Protein AF-A0A1A8CZK6-F1 (afdb_monomer_lite)

Sequence (252 aa):
KLECQCQPGYQKSGSQCLSKNPCLQPVCHVYASCVHTGPDQHLCSCNEGYNGDGRICIPIDPCQTRSGGCSPQSTRCVYDSPGKSHCECLPGYENQSGGSCWLRDACRPGSCHQNANCTTVGPDQVECTCLQGYVGNGKQCFGSIMERLHELNTEPGGEWTGQLSNAISMFGVLSWTLQNLGPFTLFVPINKGFRLDPVSSLTGDSLLNKYVCNLHMVAGVMSSEALGKNNVFYTLTGKSGQTDMDVQTRIR

Secondary structure (DSSP, 8-state):
-----PPTTEEEETTEEEEP-GGGSS-S-TTEEEEEEETTEEEEEEPTTEEESSSSEEEP-GGGTGGGG--TTTEEEEEEETTEEEEEEPTTEEEETTTEEEEPP---TTSS-TTEEEEEEETTEEEEEEPTT-EESSSSEE--HHHHHHHHHHSTT-TTTTT-HHHHHHHGGGHHHHHHS--EEE----GGGGSSS-HHHHHT-HHHHHHHHHHTEEESPPPTTTTSTT-EEE-TTSPEEEE-TTS-EEE-

Organism: Nothobranchius kadleci (NCBI:txid1051664)

InterPro domains:
  IPR000742 EGF-like domain [PS01186] (44-57)
  IPR000742 EGF-like domain [PS01186] (128-141)
  IPR000742 EGF-like domain [PS50026] (19-58)
  IPR000742 EGF-like domain [PS50026] (103-142)
  IPR000742 EGF-like domain [SM00181] (22-58)
  IPR000742 EGF-like domain [SM00181] (62-102)
  IPR000742 EGF-like domain [SM00181] (106-142)
  IPR000782 FAS1 domain [PF02469] (174-242)
  IPR009030 Growth factor receptor cysteine-rich domain superfamily [SSF57184] (5-142)
  IPR024731 NELL2-like, EGF domain [PF12947] (28-57)
  IPR024731 NELL2-like, EGF domain [PF12947] (108-141)
  IPR036378 FAS1 domain superfamily [G3DSA:2.30.180.10] (161-250)
  IPR036378 FAS1 domain superfamily [SSF82153] (118-240)

Foldseek 3Di:
DDDDDDDQLWDDDPPDTHGNFPQVDPQFDPQWDWDRDTRVDIATDGHPLWDDRRNDTDAAFCCVPPRVVDDPPFWHWAGDGRVDIATDGDQQWDADPPRDTDGHDLDDVLPFPPQWDWDAPDRNDIQTGGHPQWDDRRNDTHHFPLSVLVCQCCPVVHPCPVFQVLQSLLCVLVRVVSRPVDDKDFDGHTPVVCPVPHSVVLNVDPVSSVLVRQLRIAGYDQDVVCLDAAHWGAGSNRFIWGQHPVRDIDRD

Radius of gyration: 42.36 Å; chains: 1; bounding box: 88×32×129 Å

pLDDT: mean 87.67, std 9.52, range [51.88, 98.38]

Structure (mmCIF, N/CA/C/O backbone):
data_AF-A0A1A8CZK6-F1
#
_entry.id   AF-A0A1A8CZK6-F1
#
loop_
_atom_site.group_PDB
_atom_site.id
_atom_site.type_symbol
_atom_site.label_atom_id
_atom_site.label_alt_id
_atom_site.label_comp_id
_atom_site.label_asym_id
_atom_site.label_entity_id
_atom_site.label_seq_id
_atom_site.pdbx_PDB_ins_code
_atom_site.Cartn_x
_atom_site.Cartn_y
_atom_site.Cartn_z
_atom_site.occupancy
_atom_site.B_iso_or_equiv
_atom_site.auth_seq_id
_atom_site.auth_comp_id
_atom_site.auth_asym_id
_atom_site.auth_atom_id
_atom_site.pdbx_PDB_model_num
ATOM 1 N N . LYS A 1 1 ? 47.786 5.407 -80.279 1.00 63.25 1 LYS A N 1
ATOM 2 C CA . LYS A 1 1 ? 48.110 5.381 -78.832 1.00 63.25 1 LYS A CA 1
ATOM 3 C C . LYS A 1 1 ? 47.050 4.512 -78.167 1.00 63.25 1 LYS A C 1
ATOM 5 O O . LYS A 1 1 ? 45.885 4.849 -78.302 1.00 63.25 1 LYS A O 1
ATOM 10 N N . LEU A 1 2 ? 47.417 3.362 -77.600 1.00 66.94 2 LEU A N 1
ATOM 11 C CA . LEU A 1 2 ? 46.473 2.494 -76.886 1.00 66.94 2 LEU A CA 1
ATOM 12 C C . LEU A 1 2 ? 46.397 2.975 -75.436 1.00 66.94 2 LEU A C 1
ATOM 14 O O . LEU A 1 2 ? 47.436 3.203 -74.818 1.00 66.94 2 LEU A O 1
ATOM 18 N N . GLU A 1 3 ? 45.189 3.181 -74.924 1.00 73.06 3 GLU A N 1
ATOM 19 C CA . GLU A 1 3 ? 44.960 3.667 -73.566 1.00 73.06 3 GLU A CA 1
ATOM 20 C C . GLU A 1 3 ? 44.171 2.614 -72.786 1.00 73.06 3 GLU A C 1
ATOM 22 O O . GLU A 1 3 ? 43.051 2.266 -73.153 1.00 73.06 3 GLU A O 1
ATOM 27 N N . CYS A 1 4 ? 44.775 2.063 -71.731 1.00 75.62 4 CYS A N 1
ATOM 28 C CA . CYS A 1 4 ? 44.103 1.089 -70.876 1.00 75.62 4 CYS A CA 1
ATOM 29 C C . CYS A 1 4 ? 43.043 1.790 -70.020 1.00 75.62 4 CYS A C 1
ATOM 31 O O . CYS A 1 4 ? 43.379 2.666 -69.212 1.00 75.62 4 CYS A O 1
ATOM 33 N N . GLN A 1 5 ? 41.790 1.363 -70.178 1.00 86.25 5 GLN A N 1
ATOM 34 C CA . GLN A 1 5 ? 40.658 1.762 -69.346 1.00 86.25 5 GLN A CA 1
ATOM 35 C C . GLN A 1 5 ? 40.285 0.626 -68.390 1.00 86.25 5 GLN A C 1
ATOM 37 O O . GLN A 1 5 ? 40.372 -0.551 -68.739 1.00 86.25 5 GLN A O 1
ATOM 42 N N . CYS A 1 6 ? 39.894 0.987 -67.170 1.00 88.44 6 CYS A N 1
ATOM 43 C CA . CYS A 1 6 ? 39.429 0.021 -66.184 1.00 88.44 6 CYS A CA 1
ATOM 44 C C . CYS A 1 6 ? 38.009 -0.460 -66.513 1.00 88.44 6 CYS A C 1
ATOM 46 O O . CYS A 1 6 ? 37.229 0.265 -67.129 1.00 88.44 6 CYS A O 1
ATOM 48 N N . GLN A 1 7 ? 37.672 -1.679 -66.084 1.00 89.75 7 GLN A N 1
ATOM 49 C CA . GLN A 1 7 ? 36.311 -2.210 -66.196 1.00 89.75 7 GLN A CA 1
ATOM 50 C C . GLN A 1 7 ? 35.310 -1.370 -65.373 1.00 89.75 7 GLN A C 1
ATOM 52 O O . GLN A 1 7 ? 35.721 -0.712 -64.410 1.00 89.75 7 GLN A O 1
ATOM 57 N N . PRO A 1 8 ? 34.002 -1.394 -65.705 1.00 89.81 8 PRO A N 1
ATOM 58 C CA . PRO A 1 8 ? 32.976 -0.718 -64.914 1.00 89.81 8 PRO A CA 1
ATOM 59 C C . PRO A 1 8 ? 33.069 -1.074 -63.425 1.00 89.81 8 PRO A C 1
ATOM 61 O O . PRO A 1 8 ? 33.241 -2.234 -63.061 1.00 89.81 8 PRO A O 1
ATOM 64 N N . GLY A 1 9 ? 32.992 -0.055 -62.569 1.00 88.88 9 GLY A N 1
ATOM 65 C CA . GLY A 1 9 ? 33.133 -0.194 -61.118 1.00 88.88 9 GLY A CA 1
ATOM 66 C C . GLY A 1 9 ? 34.573 -0.271 -60.594 1.00 88.88 9 GLY A C 1
ATOM 67 O O . GLY A 1 9 ? 34.778 -0.423 -59.390 1.00 88.88 9 GLY A O 1
ATOM 68 N N . TYR A 1 10 ? 35.576 -0.104 -61.461 1.00 91.69 10 TYR A N 1
ATOM 69 C CA . TYR A 1 10 ? 36.983 0.038 -61.086 1.00 91.69 10 TYR A CA 1
ATOM 70 C C . TYR A 1 10 ? 37.514 1.438 -61.426 1.00 91.69 10 TYR A C 1
ATOM 72 O O . TYR A 1 10 ? 37.175 2.022 -62.453 1.00 91.69 10 TYR A O 1
ATOM 80 N N . GLN A 1 11 ? 38.393 1.963 -60.575 1.00 90.88 11 GLN A N 1
ATOM 81 C CA . GLN A 1 11 ? 39.104 3.223 -60.762 1.00 90.88 11 GLN A CA 1
ATOM 82 C C . GLN A 1 11 ? 40.606 2.980 -60.928 1.00 90.88 11 GLN A C 1
ATOM 84 O O . GLN A 1 11 ? 41.189 2.084 -60.311 1.00 90.88 11 GLN A O 1
ATOM 89 N N . LYS A 1 12 ? 41.250 3.794 -61.763 1.00 88.94 12 LYS A N 1
ATOM 90 C CA . LYS A 1 12 ? 42.687 3.692 -62.020 1.00 88.94 12 LYS A CA 1
ATOM 91 C C . LYS A 1 12 ? 43.472 4.295 -60.856 1.00 88.94 12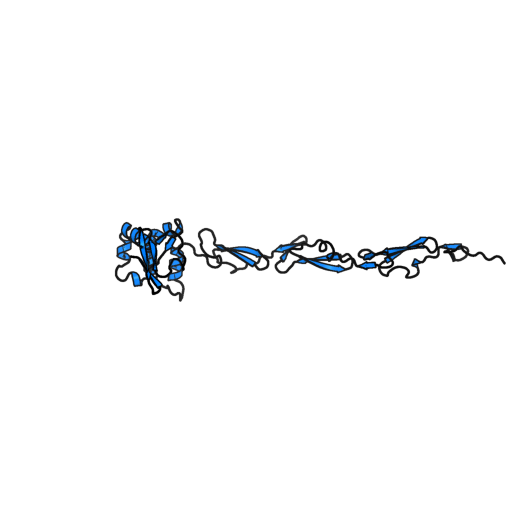 LYS A C 1
ATOM 93 O O . LYS A 1 12 ? 43.295 5.466 -60.538 1.00 88.94 12 LYS A O 1
ATOM 98 N N . SER A 1 13 ? 44.356 3.505 -60.258 1.00 88.25 13 SER A N 1
ATOM 99 C CA . SER A 1 13 ? 45.316 3.939 -59.244 1.00 88.25 13 SER A CA 1
ATOM 100 C C . SER A 1 13 ? 46.716 3.535 -59.712 1.00 88.25 13 SER A C 1
ATOM 102 O O . SER A 1 13 ? 47.106 2.369 -59.640 1.00 88.25 13 SER A O 1
ATOM 104 N N . GLY A 1 14 ? 47.447 4.479 -60.316 1.00 84.94 14 GLY A N 1
ATOM 105 C CA . GLY A 1 14 ? 48.715 4.196 -60.998 1.00 84.94 14 GLY A CA 1
ATOM 106 C C . GLY A 1 14 ? 48.542 3.303 -62.238 1.00 84.94 14 GLY A C 1
ATOM 107 O O . GLY A 1 14 ? 47.834 3.666 -63.182 1.00 84.94 14 GLY A O 1
ATOM 108 N N . SER A 1 15 ? 49.208 2.143 -62.249 1.00 83.38 15 SER A N 1
ATOM 109 C CA . SER A 1 15 ? 49.114 1.117 -63.304 1.00 83.38 15 SER A CA 1
ATOM 110 C C . SER A 1 15 ? 48.059 0.036 -63.027 1.00 83.38 15 SER A C 1
ATOM 112 O O . SER A 1 15 ? 47.868 -0.847 -63.862 1.00 83.38 15 SER A O 1
ATOM 114 N N . GLN A 1 16 ? 47.367 0.098 -61.884 1.00 87.06 16 GLN A N 1
ATOM 115 C CA . GLN A 1 16 ? 46.388 -0.901 -61.456 1.00 87.06 16 GLN A CA 1
ATOM 116 C C . GLN A 1 16 ? 44.958 -0.343 -61.483 1.00 87.06 16 GLN A C 1
ATOM 118 O O . GLN A 1 16 ? 44.727 0.849 -61.275 1.00 87.06 16 GLN A O 1
ATOM 123 N N . CYS A 1 17 ? 43.989 -1.225 -61.725 1.00 89.69 17 CYS A N 1
ATOM 124 C CA . CYS A 1 17 ? 42.564 -0.929 -61.606 1.00 89.69 17 CYS A CA 1
ATOM 125 C C . CYS A 1 17 ? 42.060 -1.485 -60.273 1.00 89.69 17 CYS A C 1
ATOM 127 O O . CYS A 1 17 ? 42.020 -2.698 -60.087 1.00 89.69 17 CYS A O 1
ATOM 129 N N . LEU A 1 18 ? 41.690 -0.601 -59.348 1.00 90.81 18 LEU A N 1
ATOM 130 C CA . LEU A 1 18 ? 41.153 -0.967 -58.036 1.00 90.81 18 LEU A CA 1
ATOM 131 C C . LEU A 1 18 ? 39.637 -0.816 -58.036 1.00 90.81 18 LEU A C 1
ATOM 133 O O . LEU A 1 18 ? 39.113 0.090 -58.678 1.00 90.81 18 LEU A O 1
ATOM 137 N N . SER A 1 19 ? 38.922 -1.674 -57.311 1.00 93.31 19 SER A N 1
ATOM 138 C CA . SER A 1 19 ? 37.473 -1.533 -57.149 1.00 93.31 19 SER A CA 1
ATOM 139 C C . SER A 1 19 ? 37.153 -0.161 -56.558 1.00 93.31 19 SER A C 1
ATOM 141 O O . SER A 1 19 ? 37.687 0.194 -55.503 1.00 93.31 19 SER A O 1
ATOM 143 N N . LYS A 1 20 ? 36.282 0.600 -57.218 1.00 93.75 20 LYS A N 1
ATOM 144 C CA . LYS A 1 20 ? 35.772 1.863 -56.690 1.00 93.75 20 LYS A CA 1
ATOM 145 C C . LYS A 1 20 ? 34.997 1.558 -55.413 1.00 93.75 20 LYS A C 1
ATOM 147 O O . LYS A 1 20 ? 34.107 0.715 -55.449 1.00 93.75 20 LYS A O 1
ATOM 152 N N . ASN A 1 21 ? 35.368 2.209 -54.312 1.00 93.50 21 ASN A N 1
ATOM 153 C CA . ASN A 1 21 ? 34.753 2.009 -53.002 1.00 93.50 21 ASN A CA 1
ATOM 154 C C . ASN A 1 21 ? 33.661 3.067 -52.758 1.00 93.50 21 ASN A C 1
ATOM 156 O O . ASN A 1 21 ? 34.008 4.230 -52.523 1.00 93.50 21 ASN A O 1
ATOM 160 N N . PRO A 1 22 ? 32.364 2.698 -52.780 1.00 93.88 22 PRO A N 1
ATOM 161 C CA . PRO A 1 22 ? 31.270 3.641 -52.548 1.00 93.88 22 PRO A CA 1
ATOM 162 C C . PRO A 1 22 ? 31.242 4.206 -51.121 1.00 93.88 22 PRO A C 1
ATOM 164 O O . PRO A 1 22 ? 30.769 5.320 -50.924 1.00 93.88 22 PRO A O 1
ATOM 167 N N . CYS A 1 23 ? 31.788 3.485 -50.134 1.00 94.81 23 CYS A N 1
ATOM 168 C CA . CYS A 1 23 ? 31.782 3.880 -48.721 1.00 94.81 23 CYS A CA 1
ATOM 169 C C . CYS A 1 23 ? 32.678 5.086 -48.401 1.00 94.81 23 CYS A C 1
ATOM 171 O O . CYS A 1 23 ? 32.632 5.605 -47.291 1.00 94.81 23 CYS A O 1
ATOM 173 N N . LEU A 1 24 ? 33.495 5.546 -49.356 1.00 93.56 24 LEU A N 1
ATOM 174 C CA . LEU A 1 24 ? 34.237 6.807 -49.233 1.00 93.56 24 LEU A CA 1
ATOM 175 C C . LEU A 1 24 ? 33.326 8.041 -49.381 1.00 93.56 24 LEU A C 1
ATOM 177 O O . LEU A 1 24 ? 33.768 9.165 -49.157 1.00 93.56 24 LEU A O 1
ATOM 181 N N . GLN A 1 25 ? 32.067 7.836 -49.770 1.00 92.75 25 GLN A N 1
ATOM 182 C CA . GLN A 1 25 ? 31.017 8.845 -49.835 1.00 92.75 25 GLN A CA 1
ATOM 183 C C . GLN A 1 25 ? 29.893 8.493 -48.841 1.00 92.75 25 GLN A C 1
ATOM 185 O O . GLN A 1 25 ? 29.751 7.325 -48.472 1.00 92.75 25 GLN A O 1
ATOM 190 N N . PRO A 1 26 ? 29.069 9.466 -48.407 1.00 92.56 26 PRO A N 1
ATOM 191 C CA . PRO A 1 26 ? 27.955 9.225 -47.486 1.00 92.56 26 PRO A CA 1
ATOM 192 C C . PRO A 1 26 ? 26.776 8.530 -48.197 1.00 92.56 26 PRO A C 1
ATOM 194 O O . PRO A 1 26 ? 25.724 9.121 -48.421 1.00 92.56 26 PRO A O 1
ATOM 197 N N . VAL A 1 27 ? 26.975 7.271 -48.601 1.00 95.44 27 VAL A N 1
ATOM 198 C CA . VAL A 1 27 ? 25.993 6.450 -49.338 1.00 95.44 27 VAL A CA 1
ATOM 199 C C . VAL A 1 27 ? 25.031 5.676 -48.429 1.00 95.44 27 VAL A C 1
ATOM 201 O O . VAL A 1 27 ? 23.976 5.239 -48.893 1.00 95.44 27 VAL A O 1
ATOM 204 N N . CYS A 1 28 ? 25.385 5.518 -47.151 1.00 97.00 28 CYS A N 1
ATOM 205 C CA . CYS A 1 28 ? 24.568 4.887 -46.113 1.00 97.00 28 CYS A CA 1
ATOM 206 C C . CYS A 1 28 ? 24.009 5.931 -45.137 1.00 97.00 28 CYS A C 1
ATOM 208 O O . CYS A 1 28 ? 24.456 7.079 -45.112 1.00 97.00 28 CYS A O 1
ATOM 210 N N . HIS A 1 29 ? 23.052 5.517 -44.303 1.00 97.88 29 HIS A N 1
ATOM 211 C CA . HIS A 1 29 ? 22.545 6.355 -43.218 1.00 97.88 29 HIS A CA 1
ATOM 212 C C . HIS A 1 29 ? 23.665 6.760 -42.244 1.00 97.88 29 HIS A C 1
ATOM 214 O O . HIS A 1 29 ? 24.612 6.007 -42.031 1.00 97.88 29 HIS A O 1
ATOM 220 N N . VAL A 1 30 ? 23.519 7.903 -41.563 1.00 96.56 30 VAL A N 1
ATOM 221 C CA . VAL A 1 30 ? 24.498 8.382 -40.560 1.00 96.56 30 VAL A CA 1
ATOM 222 C C . VAL A 1 30 ? 24.672 7.422 -39.369 1.00 96.56 30 VAL A C 1
ATOM 224 O O . VAL A 1 30 ? 25.716 7.401 -38.725 1.00 96.56 30 VAL A O 1
ATOM 227 N N . TYR A 1 31 ? 23.661 6.591 -39.106 1.00 97.69 31 TYR A N 1
ATOM 228 C CA . TYR A 1 31 ? 23.675 5.538 -38.080 1.00 97.69 31 TYR A CA 1
ATOM 229 C C . TYR A 1 31 ? 23.822 4.134 -38.678 1.00 97.69 31 TYR A C 1
ATOM 231 O O . TYR A 1 31 ? 23.321 3.169 -38.107 1.00 97.69 31 TYR A O 1
ATOM 239 N N . ALA A 1 32 ? 24.467 4.016 -39.837 1.00 97.62 32 ALA A N 1
ATOM 240 C CA . ALA A 1 32 ? 24.769 2.745 -40.476 1.00 97.62 32 ALA A CA 1
ATOM 241 C C . ALA A 1 32 ? 26.259 2.623 -40.795 1.00 97.62 32 ALA A C 1
ATOM 243 O O . ALA A 1 32 ? 26.932 3.594 -41.138 1.00 97.62 32 ALA A O 1
ATOM 244 N N . SER A 1 33 ? 26.756 1.395 -40.732 1.00 96.94 33 SER A N 1
ATOM 245 C CA . SER A 1 33 ? 28.086 1.017 -41.183 1.00 96.94 33 SER A CA 1
ATOM 246 C C . SER A 1 33 ? 28.040 0.619 -42.656 1.00 96.94 33 SER A C 1
ATOM 248 O O . SER A 1 33 ? 27.161 -0.136 -43.077 1.00 96.94 33 SER A O 1
ATOM 250 N N . CYS A 1 34 ? 28.992 1.126 -43.440 1.00 97.12 34 CYS A N 1
ATOM 251 C CA . CYS A 1 34 ? 29.142 0.795 -44.853 1.00 97.12 34 CYS A CA 1
ATOM 252 C C . CYS A 1 34 ? 30.260 -0.230 -45.041 1.00 97.12 34 CYS A C 1
ATOM 254 O O . CYS A 1 34 ? 31.385 -0.014 -44.587 1.00 97.12 34 CYS A O 1
ATOM 256 N N . VAL A 1 35 ? 29.963 -1.322 -45.743 1.00 96.38 35 VAL A N 1
ATOM 257 C CA . VAL A 1 35 ? 30.936 -2.358 -46.095 1.00 96.38 35 VAL A CA 1
ATOM 258 C C . VAL A 1 35 ? 31.070 -2.419 -47.610 1.00 96.38 35 VAL A C 1
ATOM 260 O O . VAL A 1 35 ? 30.090 -2.628 -48.321 1.00 96.38 35 VAL A O 1
ATOM 263 N N . HIS A 1 36 ? 32.295 -2.253 -48.105 1.00 95.25 36 HIS A N 1
ATOM 264 C CA . HIS A 1 36 ? 32.632 -2.426 -49.517 1.00 95.25 36 HIS A CA 1
ATOM 265 C C . HIS A 1 36 ? 32.692 -3.917 -49.857 1.00 95.25 36 HIS A C 1
ATOM 267 O O . HIS A 1 36 ? 33.543 -4.630 -49.328 1.00 95.25 36 HIS A O 1
ATOM 273 N N . THR A 1 37 ? 31.793 -4.395 -50.716 1.00 95.19 37 THR A N 1
ATOM 274 C CA . THR A 1 37 ? 31.641 -5.833 -51.015 1.00 95.19 37 THR A CA 1
ATOM 275 C C . THR A 1 37 ? 32.165 -6.229 -52.392 1.00 95.19 37 THR A C 1
ATOM 277 O O . THR A 1 37 ? 32.364 -7.413 -52.656 1.00 95.19 37 THR A O 1
ATOM 280 N N . GLY A 1 38 ? 32.419 -5.262 -53.275 1.00 92.56 38 GLY A N 1
ATOM 281 C CA . GLY A 1 38 ? 32.867 -5.523 -54.639 1.00 92.56 38 GLY A CA 1
ATOM 282 C C . GLY A 1 38 ? 32.951 -4.248 -55.480 1.00 92.56 38 GLY A C 1
ATOM 283 O O . GLY A 1 38 ? 32.707 -3.161 -54.971 1.00 92.56 38 GLY A O 1
ATOM 284 N N . PRO A 1 39 ? 33.299 -4.337 -56.772 1.00 93.69 39 PRO A N 1
ATOM 285 C CA . PRO A 1 39 ? 33.453 -3.172 -57.652 1.00 93.69 39 PRO A CA 1
ATOM 286 C C . PRO A 1 39 ? 32.191 -2.300 -57.706 1.00 93.69 39 PRO A C 1
ATOM 288 O O . PRO A 1 39 ? 31.169 -2.737 -58.225 1.00 93.69 39 PRO A O 1
ATOM 291 N N . ASP A 1 40 ? 32.260 -1.081 -57.155 1.00 93.19 40 ASP A N 1
ATOM 292 C CA . ASP A 1 40 ? 31.125 -0.151 -56.989 1.00 93.19 40 ASP A CA 1
ATOM 293 C C . ASP A 1 40 ? 29.919 -0.739 -56.223 1.00 93.19 40 ASP A C 1
ATOM 295 O O . ASP A 1 40 ? 28.800 -0.235 -56.315 1.00 93.19 40 ASP A O 1
ATOM 299 N N . GLN A 1 41 ? 30.141 -1.797 -55.435 1.00 94.62 41 GLN A N 1
ATOM 300 C CA . GLN A 1 41 ? 29.131 -2.475 -54.623 1.00 94.62 41 GLN A CA 1
ATOM 301 C C . GLN A 1 41 ? 29.403 -2.267 -53.135 1.00 94.62 41 GLN A C 1
ATOM 303 O O . GLN A 1 41 ? 30.542 -2.317 -52.669 1.00 94.62 41 GLN A O 1
ATOM 308 N N . HIS A 1 42 ? 28.332 -2.044 -52.382 1.00 95.50 42 HIS A N 1
ATOM 309 C CA . HIS A 1 42 ? 28.392 -1.835 -50.944 1.00 95.50 42 HIS A CA 1
ATOM 310 C C . HIS A 1 42 ? 27.153 -2.410 -50.264 1.00 95.50 42 HIS A C 1
ATOM 312 O O . HIS A 1 42 ? 26.088 -2.524 -50.876 1.00 95.50 42 HIS A O 1
ATOM 318 N N . LEU A 1 43 ? 27.297 -2.724 -48.982 1.00 97.12 43 LEU A N 1
ATOM 319 C CA . LEU A 1 43 ? 26.205 -3.070 -48.087 1.00 97.12 43 LEU A CA 1
ATOM 320 C C . LEU A 1 43 ? 26.163 -2.054 -46.944 1.00 97.12 43 LEU A C 1
ATOM 322 O O . LEU A 1 43 ? 27.195 -1.754 -46.344 1.00 97.12 43 LEU A O 1
ATOM 326 N N . CYS A 1 44 ? 24.973 -1.543 -46.644 1.00 97.81 44 CYS A N 1
ATOM 327 C CA . CYS A 1 44 ? 24.732 -0.728 -45.462 1.00 97.81 44 CYS A CA 1
ATOM 328 C C . CYS A 1 44 ? 24.071 -1.595 -44.389 1.00 97.81 44 CYS A C 1
ATOM 330 O O . CYS A 1 44 ? 23.127 -2.322 -44.688 1.00 97.81 44 CYS A O 1
ATOM 332 N N . SER A 1 45 ? 24.526 -1.491 -43.145 1.00 97.88 45 SER A N 1
ATOM 333 C CA . SER A 1 45 ? 23.880 -2.131 -41.995 1.00 97.88 45 SER A CA 1
ATOM 334 C C . SER A 1 45 ? 23.701 -1.111 -40.889 1.00 97.88 45 SER A C 1
ATOM 336 O O . SER A 1 45 ? 24.654 -0.409 -40.559 1.00 97.88 45 SER A O 1
ATOM 338 N N . CYS A 1 46 ? 22.509 -1.028 -40.299 1.00 98.38 46 CYS A N 1
ATOM 339 C CA . CYS A 1 46 ? 22.289 -0.152 -39.151 1.00 98.38 46 CYS A CA 1
ATOM 340 C C . CYS A 1 46 ? 23.224 -0.522 -37.992 1.00 98.38 46 CYS A C 1
ATOM 342 O O . CYS A 1 46 ? 23.544 -1.693 -37.780 1.00 98.38 46 CYS A O 1
ATOM 344 N N . ASN A 1 47 ? 23.682 0.500 -37.274 1.00 97.88 47 ASN A N 1
ATOM 345 C CA . ASN A 1 47 ? 24.507 0.339 -36.085 1.00 97.88 47 ASN A CA 1
ATOM 346 C C . ASN A 1 47 ? 23.682 -0.269 -34.939 1.00 97.88 47 ASN A C 1
ATOM 348 O O . ASN A 1 47 ? 22.449 -0.248 -34.959 1.00 97.88 47 ASN A O 1
ATOM 352 N N . GLU A 1 48 ? 24.370 -0.782 -33.918 1.00 96.81 48 GLU A N 1
ATOM 353 C CA . GLU A 1 48 ? 23.728 -1.336 -32.724 1.00 96.81 48 GLU A CA 1
ATOM 354 C C . GLU A 1 48 ? 22.740 -0.333 -32.099 1.00 96.81 48 GLU A C 1
ATOM 356 O O . GLU A 1 48 ? 23.028 0.861 -31.988 1.00 96.81 48 GLU A O 1
ATOM 361 N N . GLY A 1 49 ? 21.554 -0.821 -31.725 1.00 96.25 49 GLY A N 1
ATOM 362 C CA . GLY A 1 49 ? 20.469 0.003 -31.185 1.00 96.25 49 GLY A CA 1
ATOM 363 C C . GLY A 1 49 ? 19.575 0.672 -32.234 1.00 96.25 49 GLY A C 1
ATOM 364 O O . GLY A 1 49 ? 18.616 1.344 -31.861 1.00 96.25 49 GLY A O 1
ATOM 365 N N . TYR A 1 50 ? 19.831 0.461 -33.528 1.00 97.62 50 TYR A N 1
ATOM 366 C CA . TYR A 1 50 ? 18.994 0.942 -34.628 1.00 97.62 50 TYR A CA 1
ATOM 367 C C . TYR A 1 50 ? 18.462 -0.218 -35.479 1.00 97.62 50 TYR A C 1
ATOM 369 O O . TYR A 1 50 ? 19.105 -1.255 -35.614 1.00 97.62 50 TYR A O 1
ATOM 377 N N . ASN A 1 51 ? 17.289 -0.030 -36.083 1.00 96.12 51 ASN A N 1
ATOM 378 C CA . ASN A 1 51 ? 16.662 -0.981 -37.001 1.00 96.12 51 ASN A CA 1
ATOM 379 C C . ASN A 1 51 ? 16.383 -0.320 -38.359 1.00 96.12 51 ASN A C 1
ATOM 381 O O . ASN A 1 51 ? 16.136 0.884 -38.425 1.00 96.12 51 ASN A O 1
ATOM 385 N N . GLY A 1 52 ? 16.404 -1.103 -39.435 1.00 96.50 52 GLY A N 1
ATOM 386 C CA . GLY A 1 52 ? 16.138 -0.645 -40.795 1.00 96.50 52 GLY A CA 1
ATOM 387 C C . GLY A 1 52 ? 16.996 -1.356 -41.839 1.00 96.50 52 GLY A C 1
ATOM 388 O O . GLY A 1 52 ? 17.577 -2.405 -41.575 1.00 96.50 52 GLY A O 1
ATOM 389 N N . ASP A 1 53 ? 17.075 -0.779 -43.035 1.00 96.06 53 ASP A N 1
ATOM 390 C CA . ASP A 1 53 ? 17.758 -1.359 -44.202 1.00 96.06 53 ASP A CA 1
ATOM 391 C C . ASP A 1 53 ? 19.191 -0.822 -44.409 1.00 96.06 53 ASP A C 1
ATOM 393 O O . ASP A 1 53 ? 19.823 -1.082 -45.432 1.00 96.06 53 ASP A O 1
ATOM 397 N N . GLY A 1 54 ? 19.706 -0.026 -43.466 1.00 96.06 54 GLY A N 1
ATOM 398 C CA . GLY A 1 54 ? 21.023 0.612 -43.549 1.00 96.06 54 GLY A CA 1
ATOM 399 C C . GLY A 1 54 ? 21.056 1.902 -44.382 1.00 96.06 54 GLY A C 1
ATOM 400 O O . GLY A 1 54 ? 21.991 2.696 -44.242 1.00 96.06 54 GLY A O 1
ATOM 401 N N . ARG A 1 55 ? 20.035 2.162 -45.209 1.00 95.19 55 ARG A N 1
ATOM 402 C CA . ARG A 1 55 ? 19.809 3.469 -45.858 1.00 95.19 55 ARG A CA 1
ATOM 403 C C . ARG A 1 55 ? 18.907 4.354 -45.008 1.00 95.19 55 ARG A C 1
ATOM 405 O O . ARG A 1 55 ? 19.108 5.564 -44.959 1.00 95.19 55 ARG A O 1
ATOM 412 N N . ILE A 1 56 ? 17.972 3.738 -44.298 1.00 96.69 56 ILE A N 1
ATOM 413 C CA . ILE A 1 56 ? 17.140 4.333 -43.262 1.00 96.69 56 ILE A CA 1
ATOM 414 C C . ILE A 1 56 ? 17.372 3.518 -41.993 1.00 96.69 56 ILE A C 1
ATOM 416 O O . ILE A 1 56 ? 17.173 2.306 -41.989 1.00 96.69 56 ILE A O 1
ATOM 420 N N . CYS A 1 57 ? 17.791 4.183 -40.917 1.00 97.81 57 CYS A N 1
ATOM 421 C CA . CYS A 1 57 ? 17.966 3.550 -39.613 1.00 97.81 57 CYS A CA 1
ATOM 422 C C . CYS A 1 57 ? 17.203 4.338 -38.556 1.00 97.81 57 CYS A C 1
ATOM 424 O O . CYS A 1 57 ? 17.531 5.493 -38.279 1.00 97.81 57 CYS A O 1
ATOM 426 N N . ILE A 1 58 ? 16.201 3.695 -37.961 1.00 97.00 58 ILE A N 1
ATOM 427 C CA . ILE A 1 58 ? 15.390 4.246 -36.877 1.00 97.00 58 ILE A CA 1
ATOM 428 C C . ILE A 1 58 ? 15.895 3.725 -35.528 1.00 97.00 58 ILE A C 1
ATOM 430 O O . ILE A 1 58 ? 16.276 2.555 -35.434 1.00 97.00 58 ILE A O 1
ATOM 434 N N . PRO A 1 59 ? 15.940 4.567 -34.484 1.00 97.12 59 PRO A N 1
ATOM 435 C CA . PRO A 1 59 ? 16.342 4.121 -33.160 1.00 97.12 59 PRO A CA 1
ATOM 436 C C . PRO A 1 59 ? 15.339 3.100 -32.620 1.00 97.12 59 PRO A C 1
ATOM 438 O O . PRO A 1 59 ? 14.127 3.261 -32.759 1.00 97.12 59 PRO A O 1
ATOM 441 N N . ILE A 1 60 ? 15.852 2.040 -32.004 1.00 97.25 60 ILE A N 1
ATOM 442 C CA . ILE A 1 60 ? 15.036 1.052 -31.306 1.00 97.25 60 ILE A CA 1
ATOM 443 C C . ILE A 1 60 ? 14.741 1.612 -29.919 1.00 97.25 60 ILE A C 1
ATOM 445 O O . ILE A 1 60 ? 15.670 1.822 -29.144 1.00 97.25 60 ILE A O 1
ATOM 449 N N . ASP A 1 61 ? 13.469 1.823 -29.596 1.00 96.69 61 ASP A N 1
ATOM 450 C CA . ASP A 1 61 ? 13.023 2.098 -28.229 1.00 96.69 61 ASP A CA 1
ATOM 451 C C . ASP A 1 61 ? 12.625 0.772 -27.554 1.00 96.69 61 ASP A C 1
ATOM 453 O O . ASP A 1 61 ? 11.575 0.205 -27.889 1.00 96.69 61 ASP A O 1
ATOM 457 N N . PRO A 1 62 ? 13.436 0.242 -26.612 1.00 95.38 62 PRO A N 1
ATOM 458 C CA . PRO A 1 62 ? 13.117 -1.013 -25.941 1.00 95.38 62 PRO A CA 1
ATOM 459 C C . PRO A 1 62 ? 11.822 -0.933 -25.123 1.00 95.38 62 PRO A C 1
ATOM 461 O O . PRO A 1 62 ? 11.156 -1.953 -24.956 1.00 95.38 62 PRO A O 1
ATOM 464 N N . CYS A 1 63 ? 11.410 0.253 -24.660 1.00 95.00 63 CYS A N 1
ATOM 465 C CA . CYS A 1 63 ? 10.196 0.420 -23.863 1.00 95.00 63 CYS A CA 1
ATOM 466 C C . CYS A 1 63 ? 8.915 0.130 -24.658 1.00 95.00 63 CYS A C 1
ATOM 468 O O . CYS A 1 63 ? 7.917 -0.286 -24.068 1.00 95.00 63 CYS A O 1
ATOM 470 N N . GLN A 1 64 ? 8.951 0.254 -25.991 1.00 94.25 64 GLN A N 1
ATOM 471 C CA . GLN A 1 64 ? 7.825 -0.102 -26.868 1.00 94.25 64 GLN A CA 1
ATOM 472 C C . GLN A 1 64 ? 7.606 -1.617 -26.970 1.00 94.25 64 GLN A C 1
ATOM 474 O O . GLN A 1 64 ? 6.560 -2.069 -27.430 1.00 94.25 64 GLN A O 1
ATOM 479 N N . THR A 1 65 ? 8.585 -2.426 -26.554 1.00 90.75 65 THR A N 1
ATOM 480 C CA . THR A 1 65 ? 8.531 -3.886 -26.659 1.00 90.75 65 THR A CA 1
ATOM 481 C C . THR A 1 65 ? 8.653 -4.515 -25.280 1.00 90.75 65 THR A C 1
ATOM 483 O O . THR A 1 65 ? 9.700 -4.437 -24.649 1.00 90.75 65 THR A O 1
ATOM 486 N N . ARG A 1 66 ? 7.595 -5.190 -24.804 1.00 88.31 66 ARG A N 1
ATOM 487 C CA . ARG A 1 66 ? 7.578 -5.847 -23.477 1.00 88.31 66 ARG A CA 1
ATOM 488 C C . ARG A 1 66 ? 8.062 -4.920 -22.342 1.00 88.31 66 ARG A C 1
ATOM 490 O O . ARG A 1 66 ? 8.761 -5.369 -21.437 1.00 88.31 66 ARG A O 1
ATOM 497 N N . SER A 1 67 ? 7.732 -3.627 -22.425 1.00 88.38 67 SER A N 1
ATOM 498 C CA . SER A 1 67 ? 8.115 -2.598 -21.447 1.00 88.38 67 SER A CA 1
ATOM 499 C C . SER A 1 67 ? 9.618 -2.564 -21.140 1.00 88.38 67 SER A C 1
ATOM 501 O O . SER A 1 67 ? 9.997 -2.341 -19.996 1.00 88.38 67 SER A O 1
ATOM 503 N N . GLY A 1 68 ? 10.484 -2.851 -22.119 1.00 88.00 68 GLY A N 1
ATOM 504 C CA . GLY A 1 68 ? 11.938 -2.888 -21.917 1.00 88.00 68 GLY A CA 1
ATOM 505 C C . GLY A 1 68 ? 12.414 -3.959 -20.927 1.00 88.00 68 GLY A C 1
ATOM 506 O O . GLY A 1 68 ? 13.520 -3.856 -20.407 1.00 88.00 68 GLY A O 1
ATOM 507 N N . GLY A 1 69 ? 11.586 -4.972 -20.635 1.00 88.38 69 GLY A N 1
ATOM 508 C CA . GLY A 1 69 ? 11.861 -5.980 -19.604 1.00 88.38 69 GLY A CA 1
ATOM 509 C C . GLY A 1 69 ? 11.517 -5.539 -18.175 1.00 88.38 69 GLY A C 1
ATOM 510 O O . GLY A 1 69 ? 11.803 -6.271 -17.230 1.00 88.38 69 GLY A O 1
ATOM 511 N N . CYS A 1 70 ? 10.895 -4.371 -18.006 1.00 90.00 70 CYS A N 1
ATOM 512 C CA . CYS A 1 70 ? 10.483 -3.831 -16.715 1.00 90.00 70 CYS A CA 1
ATOM 513 C C . CYS A 1 70 ? 9.181 -4.476 -16.192 1.00 90.00 70 CYS A C 1
ATOM 515 O O . CYS A 1 70 ? 8.284 -4.810 -16.967 1.00 90.00 70 CYS A O 1
ATOM 517 N N . SER A 1 71 ? 9.058 -4.621 -14.865 1.00 89.12 71 SER A N 1
ATOM 518 C CA . SER A 1 71 ? 7.833 -5.103 -14.206 1.00 89.12 71 SER A CA 1
ATOM 519 C C . SER A 1 71 ? 6.702 -4.064 -14.293 1.00 89.12 71 SER A C 1
ATOM 521 O O . SER A 1 71 ? 6.796 -3.009 -13.666 1.00 89.12 71 SER A O 1
ATOM 523 N N . PRO A 1 72 ? 5.580 -4.351 -14.976 1.00 85.69 72 PRO A N 1
ATOM 524 C CA . PRO A 1 72 ? 4.548 -3.347 -15.239 1.00 85.69 72 PRO A CA 1
ATOM 525 C C . PRO A 1 72 ? 3.782 -2.889 -13.987 1.00 85.69 72 PRO A C 1
ATOM 527 O O . PRO A 1 72 ? 3.097 -1.873 -14.034 1.00 85.69 72 PRO A O 1
ATOM 530 N N . GLN A 1 73 ? 3.857 -3.636 -12.879 1.00 87.38 73 GLN A N 1
ATOM 531 C CA . GLN A 1 73 ? 3.121 -3.325 -11.646 1.00 87.38 73 GLN A CA 1
ATOM 532 C C . GLN A 1 73 ? 3.896 -2.419 -10.683 1.00 87.38 73 GLN A C 1
ATOM 534 O O . GLN A 1 73 ? 3.279 -1.718 -9.884 1.00 87.38 73 GLN A O 1
ATOM 539 N N . SER A 1 74 ? 5.231 -2.437 -10.739 1.00 91.31 74 SER A N 1
ATOM 540 C CA . SER A 1 74 ? 6.089 -1.735 -9.775 1.00 91.31 74 SER A CA 1
ATOM 541 C C . SER A 1 74 ? 7.081 -0.770 -10.415 1.00 91.31 74 SER A C 1
ATOM 543 O O . SER A 1 74 ? 7.701 0.017 -9.697 1.00 91.31 74 SER A O 1
ATOM 545 N N . THR A 1 75 ? 7.232 -0.783 -11.744 1.00 92.50 75 THR A N 1
ATOM 546 C CA . THR A 1 75 ? 8.203 0.060 -12.448 1.00 92.50 75 THR A CA 1
ATOM 547 C C . THR A 1 75 ? 7.636 0.728 -13.697 1.00 92.50 75 THR A C 1
ATOM 549 O O . THR A 1 75 ? 6.630 0.309 -14.268 1.00 92.50 75 THR A O 1
ATOM 552 N N . ARG A 1 76 ? 8.309 1.798 -14.128 1.00 92.62 76 ARG A N 1
ATOM 553 C CA . ARG A 1 76 ? 8.177 2.390 -15.461 1.00 92.62 76 ARG A CA 1
ATOM 554 C C . ARG A 1 76 ? 9.461 2.161 -16.250 1.00 92.62 76 ARG A C 1
ATOM 556 O O . ARG A 1 76 ? 10.551 2.232 -15.688 1.00 92.62 76 ARG A O 1
ATOM 563 N N . CYS A 1 77 ? 9.325 1.916 -17.547 1.00 93.44 77 CYS A N 1
ATOM 564 C CA . CYS A 1 77 ? 10.463 1.880 -18.458 1.00 93.44 77 CYS A CA 1
ATOM 565 C C . CYS A 1 77 ? 10.823 3.299 -18.898 1.00 93.44 77 CYS A C 1
ATOM 567 O O . CYS A 1 77 ? 9.933 4.081 -19.239 1.00 93.44 77 CYS A O 1
ATOM 569 N N . VAL A 1 78 ? 12.115 3.610 -18.904 1.00 94.75 78 VAL A N 1
ATOM 570 C CA . VAL A 1 78 ? 12.662 4.882 -19.369 1.00 94.75 78 VAL A CA 1
ATOM 571 C C . VAL A 1 78 ? 13.628 4.611 -20.512 1.00 94.75 78 VAL A C 1
ATOM 573 O O . VAL A 1 78 ? 14.574 3.838 -20.376 1.00 94.75 78 VAL A O 1
ATOM 576 N N . TYR A 1 79 ? 13.361 5.239 -21.653 1.00 96.06 79 TYR A N 1
ATOM 577 C CA . TYR A 1 79 ? 14.233 5.195 -22.819 1.00 96.06 79 TYR A CA 1
ATOM 578 C C . TYR A 1 79 ? 15.449 6.098 -22.590 1.00 96.06 79 TYR A C 1
ATOM 580 O O . TYR A 1 79 ? 15.293 7.305 -22.409 1.00 96.06 79 TYR A O 1
ATOM 588 N N . ASP A 1 80 ? 16.650 5.520 -22.634 1.00 95.50 80 ASP A N 1
ATOM 589 C CA . ASP A 1 80 ? 17.899 6.263 -22.431 1.00 95.50 80 ASP A CA 1
ATOM 590 C C . ASP A 1 80 ? 18.524 6.684 -23.756 1.00 95.50 80 ASP A C 1
ATOM 592 O O . ASP A 1 80 ? 18.949 7.821 -23.951 1.00 95.50 80 ASP A O 1
ATOM 596 N N . SER A 1 81 ? 18.646 5.723 -24.668 1.00 96.31 81 SER A N 1
ATOM 597 C CA . SER A 1 81 ? 19.290 5.899 -25.966 1.00 96.31 81 SER A CA 1
ATOM 598 C C . SER A 1 81 ? 18.928 4.721 -26.879 1.00 96.31 81 SER A C 1
ATOM 600 O O . SER A 1 81 ? 18.338 3.750 -26.407 1.00 96.31 81 SER A O 1
ATOM 602 N N . PRO A 1 82 ? 19.256 4.765 -28.180 1.00 96.88 82 PRO A N 1
ATOM 603 C CA . PRO A 1 82 ? 18.872 3.714 -29.119 1.00 96.88 82 PRO A CA 1
ATOM 604 C C . PRO A 1 82 ? 19.329 2.332 -28.635 1.00 96.88 82 PRO A C 1
ATOM 606 O O . PRO A 1 82 ? 20.511 2.109 -28.376 1.00 96.88 82 PRO A O 1
ATOM 609 N N . GLY A 1 83 ? 18.377 1.415 -28.467 1.00 94.94 83 GLY A N 1
ATOM 610 C CA . GLY A 1 83 ? 18.602 0.069 -27.939 1.00 94.94 83 GLY A CA 1
ATOM 611 C C . GLY A 1 83 ? 18.846 -0.027 -26.428 1.00 94.94 83 GLY A C 1
ATOM 612 O O . GLY A 1 83 ? 19.078 -1.133 -25.946 1.00 94.94 83 GLY A O 1
ATOM 613 N N . LYS A 1 84 ? 18.791 1.075 -25.669 1.00 95.25 84 LYS A N 1
ATOM 614 C CA . LYS A 1 84 ? 19.045 1.105 -24.219 1.00 95.25 84 LYS A CA 1
ATOM 615 C C . LYS A 1 84 ? 17.897 1.751 -23.446 1.00 95.25 84 LYS A C 1
ATOM 617 O O . LYS A 1 84 ? 17.385 2.808 -23.811 1.00 95.25 84 LYS A O 1
ATOM 622 N N . SER A 1 85 ? 17.548 1.126 -22.334 1.00 94.75 85 SER A N 1
ATOM 623 C CA . SER A 1 85 ? 16.541 1.599 -21.392 1.00 94.75 85 SER A CA 1
ATOM 624 C C . SER A 1 85 ? 16.890 1.146 -19.982 1.00 94.75 85 SER A C 1
ATOM 626 O O . SER A 1 85 ? 17.585 0.140 -19.809 1.00 94.75 85 SER A O 1
ATOM 628 N N . HIS A 1 86 ? 16.313 1.807 -18.987 1.00 92.38 86 HIS A N 1
ATOM 629 C CA . HIS A 1 86 ? 16.327 1.344 -17.605 1.00 92.38 86 HIS A CA 1
ATOM 630 C C . HIS A 1 86 ? 14.919 1.358 -17.002 1.00 92.38 86 HIS A C 1
ATOM 632 O O . HIS A 1 86 ? 13.980 1.930 -17.557 1.00 92.38 86 HIS A O 1
ATOM 638 N N . CYS A 1 87 ? 14.773 0.690 -15.858 1.00 92.19 87 CYS A N 1
ATOM 639 C CA . CYS A 1 87 ? 13.530 0.660 -15.100 1.00 92.19 87 CYS A CA 1
ATOM 640 C C . CYS A 1 87 ? 13.636 1.595 -13.895 1.00 92.19 87 CYS A C 1
ATOM 642 O O . CYS A 1 87 ? 14.588 1.505 -13.121 1.00 92.19 87 CYS A O 1
ATOM 644 N N . GLU A 1 88 ? 12.631 2.442 -13.699 1.00 91.94 88 GLU A N 1
ATOM 645 C CA . GLU A 1 88 ? 12.495 3.271 -12.502 1.00 91.94 88 GLU A CA 1
ATOM 646 C C . GLU A 1 88 ? 11.294 2.806 -11.678 1.00 91.94 88 GLU A C 1
ATOM 648 O O . GLU A 1 88 ? 10.231 2.520 -12.232 1.00 91.94 88 GLU A O 1
ATOM 653 N N . CYS A 1 89 ? 11.433 2.750 -10.352 1.00 93.44 89 CYS A N 1
ATOM 654 C CA . CYS A 1 89 ? 10.320 2.384 -9.479 1.00 93.44 89 CYS A CA 1
ATOM 655 C C . CYS A 1 89 ? 9.178 3.406 -9.564 1.00 93.44 89 CYS A C 1
ATOM 657 O O . CYS A 1 89 ? 9.394 4.620 -9.660 1.00 93.44 89 CYS A O 1
ATOM 659 N N . LEU A 1 90 ? 7.944 2.909 -9.498 1.00 92.88 90 LEU A N 1
ATOM 660 C CA . LEU A 1 90 ? 6.764 3.752 -9.337 1.00 92.88 90 LEU A CA 1
ATOM 661 C C . LEU A 1 90 ? 6.731 4.388 -7.931 1.00 92.88 90 LEU A C 1
ATOM 663 O O . LEU A 1 90 ? 7.356 3.873 -7.002 1.00 92.88 90 LEU A O 1
ATOM 667 N N . PRO A 1 91 ? 5.998 5.501 -7.737 1.00 92.00 91 PRO A N 1
ATOM 668 C CA . PRO A 1 91 ? 5.793 6.077 -6.410 1.00 92.00 91 PRO A CA 1
ATOM 669 C C . PRO A 1 91 ? 5.239 5.046 -5.419 1.00 92.00 91 PRO A C 1
ATOM 671 O O . PRO A 1 91 ? 4.354 4.264 -5.758 1.00 92.00 91 PRO A O 1
ATOM 674 N N . GLY A 1 92 ? 5.774 5.046 -4.197 1.00 90.44 92 GLY A N 1
ATOM 675 C CA . GLY A 1 92 ? 5.444 4.045 -3.179 1.00 90.44 92 GLY A CA 1
ATOM 676 C C . GLY A 1 92 ? 6.201 2.722 -3.328 1.00 90.44 92 GLY A C 1
ATOM 677 O O . GLY A 1 92 ? 6.000 1.836 -2.507 1.00 90.44 92 GLY A O 1
ATOM 678 N N . TYR A 1 93 ? 7.099 2.599 -4.310 1.00 92.44 93 TYR A N 1
ATOM 679 C CA . TYR A 1 93 ? 8.034 1.484 -4.438 1.00 92.44 93 TYR A CA 1
ATOM 680 C C . TYR A 1 93 ? 9.483 1.954 -4.263 1.00 92.44 93 TYR A C 1
ATOM 682 O O . TYR A 1 93 ? 9.816 3.106 -4.547 1.00 92.44 93 TYR A O 1
ATOM 690 N N . GLU A 1 94 ? 10.355 1.058 -3.813 1.00 89.88 94 GLU A N 1
ATOM 691 C CA . GLU A 1 94 ? 11.782 1.306 -3.621 1.00 89.88 94 GLU A CA 1
ATOM 692 C C . GLU A 1 94 ? 12.648 0.215 -4.254 1.00 89.88 94 GLU A C 1
ATOM 694 O O . GLU A 1 94 ? 12.251 -0.947 -4.366 1.00 89.88 94 GLU A O 1
ATOM 699 N N . ASN A 1 95 ? 13.840 0.613 -4.702 1.00 88.56 95 ASN A N 1
ATOM 700 C CA . ASN A 1 95 ? 14.804 -0.296 -5.308 1.00 88.56 95 ASN A CA 1
ATOM 701 C C . ASN A 1 95 ? 15.440 -1.173 -4.230 1.00 88.56 95 ASN A C 1
ATOM 703 O O . ASN A 1 95 ? 16.077 -0.662 -3.309 1.00 88.56 95 ASN A O 1
ATOM 707 N N . GLN A 1 96 ? 15.344 -2.489 -4.396 1.00 81.81 96 GLN A N 1
ATOM 708 C CA . GLN A 1 96 ? 16.097 -3.444 -3.593 1.00 81.81 96 GLN A CA 1
ATOM 709 C C . GLN A 1 96 ? 17.359 -3.900 -4.341 1.00 81.81 96 GLN A C 1
ATOM 711 O O . GLN A 1 96 ? 17.457 -3.810 -5.571 1.00 81.81 96 GLN A O 1
ATOM 716 N N . SER A 1 97 ? 18.345 -4.400 -3.597 1.00 71.12 97 SER A N 1
ATOM 717 C CA . SER A 1 97 ? 19.559 -5.022 -4.130 1.00 71.12 97 SER A CA 1
ATOM 718 C C . SER A 1 97 ? 19.211 -6.072 -5.196 1.00 71.12 97 SER A C 1
ATOM 720 O O . SER A 1 97 ? 18.612 -7.098 -4.892 1.00 71.12 97 SER A O 1
ATOM 722 N N . GLY A 1 98 ? 19.579 -5.802 -6.453 1.00 64.69 98 GLY A N 1
ATOM 723 C CA . GLY A 1 98 ? 19.267 -6.663 -7.604 1.00 64.69 98 GLY A CA 1
ATOM 724 C C . GLY A 1 98 ? 18.352 -6.044 -8.668 1.00 64.69 98 GLY A C 1
ATOM 725 O O . GLY A 1 98 ? 18.054 -6.717 -9.648 1.00 64.69 98 GLY A O 1
ATOM 726 N N . GLY A 1 99 ? 17.929 -4.781 -8.518 1.00 68.94 99 GLY A N 1
ATOM 727 C CA . GLY A 1 99 ? 17.196 -4.046 -9.565 1.00 68.94 99 GLY A CA 1
ATOM 728 C C . GLY A 1 99 ? 15.693 -4.339 -9.628 1.00 68.94 99 GLY A C 1
ATOM 729 O O . GLY A 1 99 ? 15.038 -3.981 -10.604 1.00 68.94 99 GLY A O 1
ATOM 730 N N . SER A 1 100 ? 15.142 -4.983 -8.594 1.00 81.19 100 SER A N 1
ATOM 731 C CA . SER A 1 100 ? 13.698 -5.176 -8.430 1.00 81.19 100 SER A CA 1
ATOM 732 C C . SER A 1 100 ? 13.113 -4.095 -7.521 1.00 81.19 100 SER A C 1
ATOM 734 O O . SER A 1 100 ? 13.695 -3.777 -6.481 1.00 81.19 100 SER A O 1
ATOM 736 N N . CYS A 1 101 ? 11.944 -3.571 -7.892 1.00 90.75 101 CYS A N 1
ATOM 737 C CA . CYS A 1 101 ? 11.208 -2.585 -7.104 1.00 90.75 101 CYS A CA 1
ATOM 738 C C . CYS A 1 101 ? 10.174 -3.265 -6.208 1.00 90.75 101 CYS A C 1
ATOM 740 O O . CYS A 1 101 ? 9.317 -4.008 -6.696 1.00 90.75 101 CYS A O 1
ATOM 742 N N . TRP A 1 102 ? 10.243 -2.970 -4.914 1.00 88.62 102 TRP A N 1
ATOM 743 C CA . TRP A 1 102 ? 9.371 -3.517 -3.878 1.00 88.62 102 TRP A CA 1
ATOM 744 C C . TRP A 1 102 ? 8.514 -2.434 -3.259 1.00 88.62 102 TRP A C 1
ATOM 746 O O . TRP A 1 102 ? 8.868 -1.261 -3.303 1.00 88.62 102 TRP A O 1
ATOM 756 N N . LEU A 1 103 ? 7.371 -2.830 -2.709 1.00 90.81 103 LEU A N 1
ATOM 757 C CA . LEU A 1 103 ? 6.476 -1.899 -2.046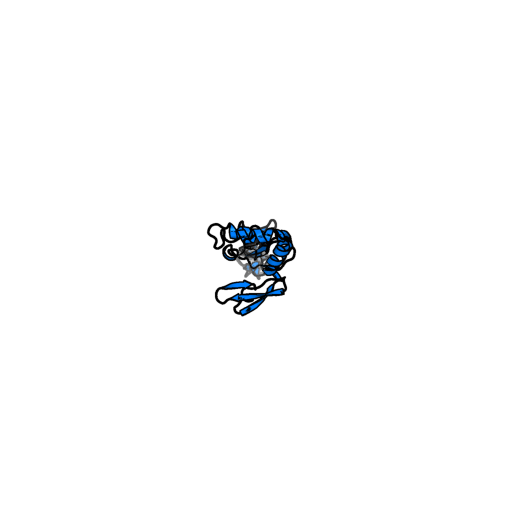 1.00 90.81 103 LEU A CA 1
ATOM 758 C C . LEU A 1 103 ? 7.181 -1.316 -0.817 1.00 90.81 103 LEU A C 1
ATOM 760 O O . LEU A 1 103 ? 7.598 -2.060 0.069 1.00 90.81 103 LEU A O 1
ATOM 764 N N . ARG A 1 104 ? 7.332 0.008 -0.789 1.00 92.31 104 ARG A N 1
ATOM 765 C CA . ARG A 1 104 ? 7.938 0.724 0.331 1.00 92.31 104 ARG A CA 1
ATOM 766 C C . ARG A 1 104 ? 7.019 0.604 1.534 1.00 92.31 104 ARG A C 1
ATOM 768 O O . ARG A 1 104 ? 5.817 0.841 1.408 1.00 92.31 104 ARG A O 1
ATOM 775 N N . ASP A 1 105 ? 7.590 0.311 2.697 1.00 92.19 105 ASP A N 1
ATOM 776 C CA . ASP A 1 105 ? 6.801 0.224 3.919 1.00 92.19 105 ASP A CA 1
ATOM 777 C C . ASP A 1 105 ? 6.119 1.570 4.231 1.00 92.19 105 ASP A C 1
ATOM 779 O O . ASP A 1 105 ? 6.765 2.605 4.429 1.00 92.19 105 ASP A O 1
ATOM 783 N N . ALA A 1 106 ? 4.787 1.559 4.227 1.00 94.38 106 ALA A N 1
ATOM 784 C CA . ALA A 1 106 ? 3.945 2.696 4.567 1.00 94.38 106 ALA A CA 1
ATOM 785 C C . ALA A 1 106 ? 3.631 2.750 6.073 1.00 94.38 106 ALA A C 1
ATOM 787 O O . ALA A 1 106 ? 3.084 3.748 6.559 1.00 94.38 106 ALA A O 1
ATOM 788 N N . CYS A 1 107 ? 3.981 1.708 6.833 1.00 94.94 107 CYS A N 1
ATOM 789 C CA . CYS A 1 107 ? 3.811 1.677 8.276 1.00 94.94 107 CYS A CA 1
ATOM 790 C C . CYS A 1 107 ? 4.809 2.615 8.962 1.00 94.94 107 CYS A C 1
ATOM 792 O O . CYS A 1 107 ? 6.024 2.451 8.907 1.00 94.94 107 CYS A O 1
ATOM 794 N N . ARG A 1 108 ? 4.277 3.636 9.635 1.00 93.06 108 ARG A N 1
ATOM 795 C CA . ARG A 1 108 ? 5.030 4.640 10.390 1.00 93.06 108 ARG A CA 1
ATOM 796 C C . ARG A 1 108 ? 4.542 4.669 11.839 1.00 93.06 108 ARG A C 1
ATOM 798 O O . ARG A 1 108 ? 3.431 4.207 12.117 1.00 93.06 108 ARG A O 1
ATOM 805 N N . PRO A 1 109 ? 5.322 5.235 12.777 1.00 92.19 109 PRO A N 1
ATOM 806 C CA . PRO A 1 109 ? 4.833 5.492 14.126 1.00 92.19 109 PRO A CA 1
ATOM 807 C C . PRO A 1 109 ? 3.529 6.302 14.076 1.00 92.19 109 PRO A C 1
ATOM 809 O O . PRO A 1 109 ? 3.480 7.365 13.461 1.00 92.19 109 PRO A O 1
ATOM 812 N N . GLY A 1 110 ? 2.463 5.772 14.678 1.00 91.12 110 GLY A N 1
ATOM 813 C CA . GLY A 1 110 ? 1.125 6.373 14.639 1.00 91.12 110 GLY A CA 1
ATOM 814 C C . GLY A 1 110 ? 0.261 5.992 13.429 1.00 91.12 110 GLY A C 1
ATOM 815 O O . GLY A 1 110 ? -0.882 6.438 13.352 1.00 91.12 110 GLY A O 1
ATOM 816 N N . SER A 1 111 ? 0.740 5.148 12.504 1.00 94.62 111 SER A N 1
ATOM 817 C CA . SER A 1 111 ? -0.099 4.634 11.410 1.00 94.62 111 SER A CA 1
ATOM 818 C C . SER A 1 111 ? -1.273 3.801 11.922 1.00 94.62 111 SER A C 1
ATOM 820 O O . SER A 1 111 ? -2.339 3.856 11.323 1.00 94.62 111 SER A O 1
ATOM 822 N N . CYS A 1 112 ? -1.126 3.057 13.015 1.00 97.38 112 CYS A N 1
ATOM 823 C CA . CYS A 1 112 ? -2.197 2.268 13.628 1.00 97.38 112 CYS A CA 1
ATOM 824 C C . CYS A 1 112 ? -2.247 2.509 15.141 1.00 97.38 112 CYS A C 1
ATOM 826 O O . CYS A 1 112 ? -1.363 3.164 15.699 1.00 97.38 112 CYS A O 1
ATOM 828 N N . HIS A 1 113 ? -3.283 1.985 15.801 1.00 96.00 113 HIS A N 1
ATOM 829 C CA . HIS A 1 113 ? -3.342 1.962 17.260 1.00 96.00 113 HIS A CA 1
ATOM 830 C C . HIS A 1 113 ? -2.120 1.233 17.840 1.00 96.00 113 HIS A C 1
ATOM 832 O O . HIS A 1 113 ? -1.618 0.293 17.230 1.00 96.00 113 HIS A O 1
ATOM 838 N N . GLN A 1 114 ? -1.686 1.596 19.050 1.00 94.50 114 GLN A N 1
ATOM 839 C CA . GLN A 1 114 ? -0.568 0.925 19.735 1.00 94.50 114 GLN A CA 1
ATOM 840 C C . GLN A 1 114 ? -0.790 -0.587 19.931 1.00 94.50 114 GLN A C 1
ATOM 842 O O . GLN A 1 114 ? 0.159 -1.361 19.931 1.00 94.50 114 GLN A O 1
ATOM 847 N N . ASN A 1 115 ? -2.058 -0.997 20.033 1.00 94.94 115 ASN A N 1
ATOM 848 C CA . ASN A 1 115 ? -2.484 -2.395 20.148 1.00 94.94 115 ASN A CA 1
ATOM 849 C C . ASN A 1 115 ? -2.991 -2.959 18.809 1.00 94.94 115 ASN A C 1
ATOM 851 O O . ASN A 1 115 ? -3.949 -3.733 18.784 1.00 94.94 115 ASN A O 1
ATOM 855 N N . ALA A 1 116 ? -2.405 -2.538 17.688 1.00 97.25 116 ALA A N 1
ATOM 856 C CA . ALA A 1 116 ? -2.721 -3.039 16.356 1.00 97.25 116 ALA A CA 1
ATOM 857 C C . ALA A 1 116 ? -1.453 -3.328 15.549 1.00 97.25 116 ALA A C 1
ATOM 859 O O . ALA A 1 116 ? -0.475 -2.584 15.607 1.00 97.25 116 ALA A O 1
ATOM 860 N N . ASN A 1 117 ? -1.509 -4.381 14.738 1.00 96.81 117 ASN A N 1
ATOM 861 C CA . ASN A 1 117 ? -0.533 -4.625 13.688 1.00 96.81 117 ASN A CA 1
ATOM 862 C C . ASN A 1 117 ? -0.822 -3.716 12.494 1.00 96.81 117 ASN A C 1
ATOM 864 O O . ASN A 1 117 ? -1.975 -3.559 12.089 1.00 96.81 117 ASN A O 1
ATOM 868 N N . CYS A 1 118 ? 0.243 -3.150 11.933 1.00 97.12 118 CYS A N 1
ATOM 869 C CA . CYS A 1 118 ? 0.205 -2.405 10.685 1.00 97.12 118 CYS A CA 1
ATOM 870 C C . CYS A 1 118 ? 0.751 -3.281 9.562 1.00 97.12 118 CYS A C 1
ATOM 872 O O . CYS A 1 118 ? 1.807 -3.895 9.715 1.00 97.12 118 CYS A O 1
ATOM 874 N N . THR A 1 119 ? 0.049 -3.312 8.436 1.00 96.19 119 THR A N 1
ATOM 875 C CA . THR A 1 119 ? 0.520 -3.957 7.210 1.00 96.19 119 THR A CA 1
ATOM 876 C C . THR A 1 119 ? 0.351 -3.009 6.033 1.00 96.19 119 THR A C 1
ATOM 878 O O . THR A 1 119 ? -0.644 -2.292 5.937 1.00 96.19 119 THR A O 1
ATOM 881 N N . THR A 1 120 ? 1.339 -2.972 5.143 1.00 95.19 120 THR A N 1
ATOM 882 C CA . THR A 1 120 ? 1.270 -2.169 3.920 1.00 95.19 120 THR A CA 1
ATOM 883 C C . THR A 1 120 ? 0.595 -2.997 2.829 1.00 95.19 120 THR A C 1
ATOM 885 O O . THR A 1 120 ? 1.112 -4.041 2.438 1.00 95.19 120 THR A O 1
ATOM 888 N N . VAL A 1 121 ? -0.561 -2.538 2.345 1.00 94.19 121 VAL A N 1
ATOM 889 C CA . VAL A 1 121 ? -1.391 -3.257 1.353 1.00 94.19 121 VAL A CA 1
ATOM 890 C C . VAL A 1 121 ? -1.318 -2.645 -0.045 1.00 94.19 121 VAL A C 1
ATOM 892 O O . VAL A 1 121 ? -1.750 -3.252 -1.022 1.00 94.19 121 VAL A O 1
ATOM 895 N N . GLY A 1 122 ? -0.743 -1.449 -0.156 1.00 91.75 122 GLY A N 1
ATOM 896 C CA . GLY A 1 122 ? -0.555 -0.751 -1.419 1.00 91.75 122 GLY A CA 1
ATOM 897 C C . GLY A 1 122 ? 0.314 0.497 -1.258 1.00 91.75 122 GLY A C 1
ATOM 898 O O . GLY A 1 122 ? 0.756 0.799 -0.146 1.00 91.75 122 GLY A O 1
ATOM 899 N N . PRO A 1 123 ? 0.575 1.232 -2.354 1.00 90.56 123 PRO A N 1
ATOM 900 C CA . PRO A 1 123 ? 1.390 2.443 -2.328 1.00 90.56 123 PRO A CA 1
ATOM 901 C C . PRO A 1 123 ? 0.808 3.468 -1.355 1.00 90.56 123 PRO A C 1
ATOM 903 O O . PRO A 1 123 ? -0.295 3.968 -1.563 1.00 90.56 123 PRO A O 1
ATOM 906 N N . ASP A 1 124 ? 1.543 3.738 -0.275 1.00 88.56 124 ASP A N 1
ATOM 907 C CA . ASP A 1 124 ? 1.123 4.618 0.822 1.00 88.56 124 ASP A CA 1
ATOM 908 C C . ASP A 1 124 ? -0.235 4.228 1.466 1.00 88.56 124 ASP A C 1
ATOM 910 O O . ASP A 1 124 ? -0.892 5.049 2.108 1.00 88.56 124 ASP A O 1
ATOM 914 N N . GLN A 1 125 ? -0.653 2.962 1.331 1.00 93.81 125 GLN A N 1
ATOM 915 C CA . GLN A 1 125 ? -1.881 2.413 1.914 1.00 93.81 125 GLN A CA 1
ATOM 916 C C . GLN A 1 125 ? -1.557 1.391 3.004 1.00 93.81 125 GLN A C 1
ATOM 918 O O . GLN A 1 125 ? -0.820 0.429 2.778 1.00 93.81 125 GLN A O 1
ATOM 923 N N . VAL A 1 126 ? -2.162 1.585 4.178 1.00 95.56 126 VAL A N 1
ATOM 924 C CA . VAL A 1 126 ? -1.983 0.720 5.349 1.00 95.56 126 VAL A CA 1
ATOM 925 C C . VAL A 1 126 ? -3.300 0.080 5.769 1.00 95.56 126 VAL A C 1
ATOM 927 O O . VAL A 1 126 ? -4.340 0.739 5.801 1.00 95.56 126 VAL A O 1
ATOM 930 N N . GLU A 1 127 ? -3.230 -1.184 6.159 1.00 96.94 127 GLU A N 1
ATOM 931 C CA . GLU A 1 127 ? -4.292 -1.911 6.839 1.00 96.94 127 GLU A CA 1
ATOM 932 C C . GLU A 1 127 ? -3.878 -2.155 8.293 1.00 96.94 127 GLU A C 1
ATOM 934 O O . GLU A 1 127 ? -2.762 -2.600 8.580 1.00 96.94 127 GLU A O 1
ATOM 939 N N . CYS A 1 128 ? -4.779 -1.817 9.217 1.00 97.88 128 CYS A N 1
ATOM 940 C CA . CYS A 1 128 ? -4.563 -1.953 10.650 1.00 97.88 128 CYS A CA 1
ATOM 941 C C . CYS A 1 128 ? -5.469 -3.051 11.204 1.00 97.88 128 CYS A C 1
ATOM 943 O O . CYS A 1 128 ? -6.690 -2.959 11.089 1.00 97.88 128 CYS A O 1
ATOM 945 N N . THR A 1 129 ? -4.891 -4.033 11.885 1.00 97.06 129 THR A N 1
ATOM 946 C CA . THR A 1 129 ? -5.641 -5.117 12.534 1.00 97.06 129 THR A CA 1
ATOM 947 C C . THR A 1 129 ? -5.319 -5.139 14.019 1.00 97.06 129 THR A C 1
ATOM 949 O O . THR A 1 129 ? -4.145 -5.221 14.381 1.00 97.06 129 THR A O 1
ATOM 952 N N . CYS A 1 130 ? -6.330 -5.065 14.887 1.00 95.62 130 CYS A N 1
ATOM 953 C CA . CYS A 1 130 ? -6.112 -5.133 16.332 1.00 95.62 130 CYS A CA 1
ATOM 954 C C . CYS A 1 130 ? -5.386 -6.429 16.725 1.00 95.62 130 CYS A C 1
ATOM 956 O O . CYS A 1 130 ? -5.602 -7.483 16.123 1.00 95.62 130 CYS A O 1
ATOM 958 N N . LEU A 1 131 ? -4.506 -6.337 17.723 1.00 93.88 131 LEU A N 1
ATOM 959 C CA . LEU A 1 131 ? -3.806 -7.494 18.275 1.00 93.88 131 LEU A CA 1
ATOM 960 C C . LEU A 1 131 ? -4.798 -8.493 18.882 1.00 93.88 131 LEU A C 1
ATOM 962 O O . LEU A 1 131 ? -5.931 -8.151 19.225 1.00 93.88 131 LEU A O 1
ATOM 966 N N . GLN A 1 132 ? -4.356 -9.739 19.048 1.00 88.88 132 GLN A N 1
ATOM 967 C CA . GLN A 1 132 ? -5.168 -10.773 19.682 1.00 88.88 132 GLN A CA 1
ATOM 968 C C . GLN A 1 132 ? -5.652 -10.314 21.068 1.00 88.88 132 GLN A C 1
ATOM 970 O O . GLN A 1 132 ? -4.861 -9.848 21.884 1.00 88.88 132 GLN A O 1
ATOM 975 N N . GLY A 1 133 ? -6.956 -10.456 21.325 1.00 82.50 133 GLY A N 1
ATOM 976 C CA . GLY A 1 133 ? -7.597 -10.004 22.567 1.00 82.50 133 GLY A CA 1
ATOM 977 C C . GLY A 1 133 ? -8.101 -8.557 22.542 1.00 82.50 133 GLY A C 1
ATOM 978 O O . GLY A 1 133 ? -8.768 -8.145 23.486 1.00 82.50 133 GLY A O 1
ATOM 979 N N . TYR A 1 134 ? -7.845 -7.810 21.465 1.00 87.38 134 TYR A N 1
ATOM 980 C CA . TYR A 1 134 ? -8.382 -6.468 21.251 1.00 87.38 134 TYR A CA 1
ATOM 981 C C . TYR A 1 134 ? -9.457 -6.462 20.160 1.00 87.38 134 TYR A C 1
ATOM 983 O O . TYR A 1 134 ? -9.390 -7.216 19.189 1.00 87.38 134 TYR A O 1
ATOM 991 N N . VAL A 1 135 ? -10.435 -5.567 20.297 1.00 85.19 135 VAL A N 1
ATOM 992 C CA . VAL A 1 135 ? -11.545 -5.393 19.352 1.00 85.19 135 VAL A CA 1
ATOM 993 C C . VAL A 1 135 ? -11.616 -3.940 18.898 1.00 85.19 135 VAL A C 1
ATOM 995 O O . VAL A 1 135 ? -11.490 -3.013 19.697 1.00 85.19 135 VAL A O 1
ATOM 998 N N . GLY A 1 136 ? -11.829 -3.731 17.602 1.00 88.25 136 GLY A N 1
ATOM 999 C CA . GLY A 1 136 ? -11.970 -2.400 17.026 1.00 88.25 136 GLY A CA 1
ATOM 1000 C C . GLY A 1 136 ? -11.648 -2.377 15.538 1.00 88.25 136 GLY A C 1
ATOM 1001 O O . GLY A 1 136 ? -11.675 -3.407 14.870 1.00 88.25 136 GLY A O 1
ATOM 1002 N N . ASN A 1 137 ? -11.340 -1.191 15.019 1.00 91.38 137 ASN A N 1
ATOM 1003 C CA . ASN A 1 137 ? -11.085 -0.955 13.592 1.00 91.38 137 ASN A CA 1
ATOM 1004 C C . ASN A 1 137 ? -9.586 -0.821 13.254 1.00 91.38 137 ASN A C 1
ATOM 1006 O O . ASN A 1 137 ? -9.233 -0.274 12.212 1.00 91.38 137 ASN A O 1
ATOM 1010 N N . GLY A 1 138 ? -8.693 -1.211 14.169 1.00 95.12 138 GLY A N 1
ATOM 1011 C CA . GLY A 1 138 ? -7.239 -1.112 13.997 1.00 95.12 138 GLY A CA 1
ATOM 1012 C C . GLY A 1 138 ? -6.649 0.286 14.232 1.00 95.12 138 GLY A C 1
ATOM 1013 O O . GLY A 1 138 ? -5.482 0.404 14.605 1.00 95.12 138 GLY A O 1
ATOM 1014 N N . LYS A 1 139 ? -7.437 1.356 14.066 1.00 94.38 139 LYS A N 1
ATOM 1015 C CA . LYS A 1 139 ? -7.067 2.729 14.473 1.00 94.38 139 LYS A CA 1
ATOM 1016 C C . LYS A 1 139 ? -7.423 3.002 15.931 1.00 94.38 139 LYS A C 1
ATOM 1018 O O . LYS A 1 139 ? -6.725 3.744 16.613 1.00 94.38 139 LYS A O 1
ATOM 1023 N N . GLN A 1 140 ? -8.483 2.363 16.403 1.00 91.62 140 GLN A N 1
ATOM 1024 C CA . GLN A 1 140 ? -8.883 2.275 17.796 1.00 91.62 140 GLN A CA 1
ATOM 1025 C C . GLN A 1 140 ? -9.053 0.796 18.117 1.00 91.62 140 GLN A C 1
ATOM 1027 O O . GLN A 1 140 ? -9.782 0.092 17.414 1.00 91.62 140 GLN A O 1
ATOM 1032 N N . CYS A 1 141 ? -8.356 0.328 19.146 1.00 92.25 141 CYS A N 1
ATOM 1033 C CA . CYS A 1 141 ? -8.442 -1.050 19.607 1.00 92.25 141 CYS A CA 1
ATOM 1034 C C . CYS A 1 141 ? -8.656 -1.041 21.110 1.00 92.25 141 CYS A C 1
ATOM 1036 O O . CYS A 1 141 ? -7.805 -0.557 21.855 1.00 92.25 141 CYS A O 1
ATOM 1038 N N . PHE A 1 142 ? -9.782 -1.595 21.534 1.00 87.31 142 PHE A N 1
ATOM 1039 C CA . PHE A 1 142 ? -10.165 -1.700 22.931 1.00 87.31 142 PHE A CA 1
ATOM 1040 C C . PHE A 1 142 ? -9.854 -3.110 23.413 1.00 87.31 142 PHE A C 1
ATOM 1042 O O . PHE A 1 142 ? -10.144 -4.077 22.708 1.00 87.31 142 PHE A O 1
ATOM 1049 N N . GLY A 1 143 ? -9.209 -3.217 24.572 1.00 85.81 143 GLY A N 1
ATOM 1050 C CA . GLY A 1 143 ? -8.908 -4.504 25.183 1.00 85.81 143 GLY A CA 1
ATOM 1051 C C . GLY A 1 143 ? -10.131 -5.053 25.904 1.00 85.81 143 GLY A C 1
ATOM 1052 O O . GLY A 1 143 ? -11.230 -5.140 25.353 1.00 85.81 143 GLY A O 1
ATOM 1053 N N . SER A 1 144 ? -9.959 -5.404 27.174 1.00 85.44 144 SER A N 1
ATOM 1054 C CA . SER A 1 144 ? -11.080 -5.912 27.965 1.00 85.44 144 SER A CA 1
ATOM 1055 C C . SER A 1 144 ? -12.130 -4.833 28.247 1.00 85.44 144 SER A C 1
ATOM 1057 O O . SER A 1 144 ? -11.820 -3.646 28.340 1.00 85.44 144 SER A O 1
ATOM 1059 N N . ILE A 1 145 ? -13.377 -5.247 28.488 1.00 85.88 145 ILE A N 1
ATOM 1060 C CA . ILE A 1 145 ? -14.440 -4.324 28.916 1.00 85.88 145 ILE A CA 1
ATOM 1061 C C . ILE A 1 145 ? -14.014 -3.533 30.162 1.00 85.88 145 ILE A C 1
ATOM 1063 O O . ILE A 1 145 ? -14.247 -2.331 30.233 1.00 85.88 145 ILE A O 1
ATOM 1067 N N . MET A 1 146 ? -13.346 -4.181 31.121 1.00 88.44 146 MET A N 1
ATOM 1068 C CA . MET A 1 146 ? -12.865 -3.508 32.331 1.00 88.44 146 MET A CA 1
ATOM 1069 C C . MET A 1 146 ? -11.822 -2.435 32.023 1.00 88.44 146 MET A C 1
ATOM 1071 O O . MET A 1 146 ? -11.927 -1.326 32.536 1.00 88.44 146 MET A O 1
ATOM 1075 N N . GLU A 1 147 ? -10.852 -2.738 31.161 1.00 87.81 147 GLU A N 1
ATOM 1076 C CA . GLU A 1 147 ? -9.855 -1.768 30.693 1.00 87.81 147 GLU A CA 1
ATOM 1077 C C . GLU A 1 147 ? -10.543 -0.560 30.049 1.00 87.81 147 GLU A C 1
ATOM 1079 O O . GLU A 1 147 ? -10.281 0.576 30.440 1.00 87.81 147 GLU A O 1
ATOM 1084 N N . ARG A 1 148 ? -11.536 -0.799 29.183 1.00 89.44 148 ARG A N 1
ATOM 1085 C CA . ARG A 1 148 ? -12.294 0.278 28.541 1.00 89.44 148 ARG A CA 1
ATOM 1086 C C . ARG A 1 148 ? -13.084 1.137 29.532 1.00 89.44 148 ARG A C 1
ATOM 1088 O O . ARG A 1 148 ? -13.144 2.355 29.379 1.00 89.44 148 ARG A O 1
ATOM 1095 N N . LEU A 1 149 ? -13.690 0.527 30.551 1.00 91.69 149 LEU A N 1
ATOM 1096 C CA . LEU A 1 149 ? -14.389 1.259 31.612 1.00 91.69 149 LEU A CA 1
ATOM 1097 C C . LEU A 1 149 ? -13.434 2.159 32.399 1.00 91.69 149 LEU A C 1
ATOM 1099 O O . LEU A 1 149 ? -13.773 3.304 32.698 1.00 91.69 149 LEU A O 1
ATOM 1103 N N . HIS A 1 150 ? -12.241 1.655 32.721 1.00 92.56 150 HIS A N 1
ATOM 1104 C CA . HIS A 1 150 ? -11.210 2.430 33.402 1.00 92.56 150 HIS A CA 1
ATOM 1105 C C . HIS A 1 150 ? -10.701 3.591 32.542 1.00 92.56 150 HIS A C 1
ATOM 1107 O O . HIS A 1 150 ? -10.610 4.709 33.051 1.00 92.56 150 HIS A O 1
ATOM 1113 N N . GLU A 1 151 ? -10.434 3.363 31.255 1.00 91.62 151 GLU A N 1
ATOM 1114 C CA . GLU A 1 151 ? -10.069 4.419 30.302 1.00 91.62 151 GLU A CA 1
ATOM 1115 C C . GLU A 1 151 ? -11.117 5.537 30.285 1.00 91.62 151 GLU A C 1
ATOM 1117 O O . GLU A 1 151 ? -10.796 6.677 30.605 1.00 91.62 151 GLU A O 1
ATOM 1122 N N . LEU A 1 152 ? -12.387 5.211 30.019 1.00 93.19 152 LEU A N 1
ATOM 1123 C CA . LEU A 1 152 ? -13.477 6.195 29.957 1.00 93.19 152 LEU A CA 1
ATOM 1124 C C . LEU A 1 152 ? -13.667 6.968 31.270 1.00 93.19 152 LEU A C 1
ATOM 1126 O O . LEU A 1 152 ? -14.010 8.148 31.261 1.00 93.19 152 LEU A O 1
ATOM 1130 N N . ASN A 1 153 ? -13.448 6.314 32.412 1.00 95.56 153 ASN A N 1
ATOM 1131 C CA . ASN A 1 153 ? -13.580 6.951 33.720 1.00 95.56 153 ASN A CA 1
ATOM 1132 C C . ASN A 1 153 ? -12.406 7.883 34.058 1.00 95.56 153 ASN A C 1
ATOM 1134 O O . ASN A 1 153 ? -12.552 8.739 34.930 1.00 95.56 153 ASN A O 1
ATOM 1138 N N . THR A 1 154 ? -11.246 7.695 33.427 1.00 95.25 154 THR A N 1
ATOM 1139 C CA . THR A 1 154 ? -10.006 8.434 33.725 1.00 95.25 154 THR A CA 1
ATOM 1140 C C . THR A 1 154 ? -9.575 9.376 32.604 1.00 95.25 154 THR A C 1
ATOM 1142 O O . THR A 1 154 ? -8.662 10.174 32.808 1.00 95.25 154 THR A O 1
ATOM 1145 N N . GLU A 1 155 ? -10.247 9.330 31.452 1.00 93.19 155 GLU A N 1
ATOM 1146 C CA . GLU A 1 155 ? -9.968 10.168 30.290 1.00 93.19 155 GLU A CA 1
ATOM 1147 C C . GLU A 1 155 ? -10.070 11.660 30.658 1.00 93.19 155 GLU A C 1
ATOM 1149 O O . GLU A 1 155 ? -11.131 12.112 31.092 1.00 93.19 155 GLU A O 1
ATOM 1154 N N . PRO A 1 156 ? -9.001 12.463 30.533 1.00 93.00 156 PRO A N 1
ATOM 1155 C CA . PRO A 1 156 ? -9.045 13.873 30.913 1.00 93.00 156 PRO A CA 1
ATOM 1156 C C . PRO A 1 156 ? -10.023 14.670 30.039 1.00 93.00 156 PRO A C 1
ATOM 1158 O O . PRO A 1 156 ? -9.849 14.760 28.829 1.00 93.00 156 PRO A O 1
ATOM 1161 N N . GLY A 1 157 ? -11.043 15.276 30.654 1.00 91.06 157 GLY A N 1
ATOM 1162 C CA . GLY A 1 157 ? -12.067 16.043 29.930 1.00 91.06 157 GLY A CA 1
ATOM 1163 C C . GLY A 1 157 ? -13.064 15.190 29.136 1.00 91.06 157 GLY A C 1
ATOM 1164 O O . GLY A 1 157 ? -13.848 15.746 28.368 1.00 91.06 157 GLY A O 1
ATOM 1165 N N . GLY A 1 158 ? -13.046 13.867 29.320 1.00 90.62 158 GLY A N 1
ATOM 1166 C CA . GLY A 1 158 ? -14.036 12.958 28.758 1.00 90.62 158 GLY A CA 1
ATOM 1167 C C . GLY A 1 158 ? -15.434 13.172 29.348 1.00 90.62 158 GLY A C 1
ATOM 1168 O O . GLY A 1 158 ? -15.615 13.684 30.453 1.00 90.62 158 GLY A O 1
ATOM 1169 N N . GLU A 1 159 ? -16.456 12.750 28.608 1.00 91.12 159 GLU A N 1
ATOM 1170 C CA . GLU A 1 159 ? -17.854 12.833 29.054 1.00 91.12 159 GLU A CA 1
ATOM 1171 C C . GLU A 1 159 ? -18.094 12.020 30.338 1.00 91.12 159 GLU A C 1
ATOM 1173 O O . GLU A 1 159 ? -18.809 12.450 31.247 1.00 91.12 159 GLU A O 1
ATOM 1178 N N . TRP A 1 160 ? -17.455 10.852 30.431 1.00 92.69 160 TRP A N 1
ATOM 1179 C CA . TRP A 1 160 ? -17.679 9.863 31.488 1.00 92.69 160 TRP A CA 1
ATOM 1180 C C . TRP A 1 160 ? -16.657 9.928 32.625 1.00 92.69 160 TRP A C 1
ATOM 1182 O O . TRP A 1 160 ? -16.686 9.086 33.528 1.00 92.69 160 TRP A O 1
ATOM 1192 N N . THR A 1 161 ? -15.777 10.928 32.622 1.00 94.19 161 THR A N 1
ATOM 1193 C CA . THR A 1 161 ? -14.698 11.061 33.601 1.00 94.19 161 THR A CA 1
ATOM 1194 C C . THR A 1 161 ? -15.254 11.137 35.020 1.00 94.19 161 THR A C 1
ATOM 1196 O O . THR A 1 161 ? -16.072 11.997 35.350 1.00 94.19 161 THR A O 1
ATOM 1199 N N . GLY A 1 162 ? -14.828 10.207 35.874 1.00 93.38 162 GLY A N 1
ATOM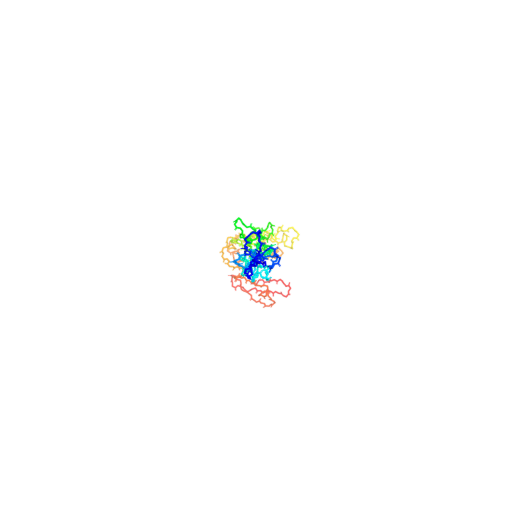 1200 C CA . GLY A 1 162 ? -15.298 10.075 37.253 1.00 93.38 162 GLY A CA 1
ATOM 1201 C C . GLY A 1 162 ? -16.754 9.614 37.407 1.00 93.38 162 GLY A C 1
ATOM 1202 O O . GLY A 1 162 ? -17.258 9.592 38.531 1.00 93.38 162 GLY A O 1
ATOM 1203 N N . GLN A 1 163 ? -17.446 9.244 36.324 1.00 93.44 163 GLN A N 1
ATOM 1204 C CA . GLN A 1 163 ? -18.859 8.850 36.347 1.00 93.44 163 GLN A CA 1
ATOM 1205 C C . GLN A 1 163 ? -19.094 7.336 36.379 1.00 93.44 163 GLN A C 1
ATOM 1207 O O . GLN A 1 163 ? -20.242 6.926 36.548 1.00 93.44 163 GLN A O 1
ATOM 1212 N N . LEU A 1 164 ? -18.057 6.506 36.239 1.00 94.19 164 LEU A N 1
ATOM 1213 C CA . LEU A 1 164 ? -18.184 5.047 36.108 1.00 94.19 164 LEU A CA 1
ATOM 1214 C C . LEU A 1 164 ? -17.597 4.263 37.292 1.00 94.19 164 LEU A C 1
ATOM 1216 O O . LEU A 1 164 ? -17.620 3.034 37.278 1.00 94.19 164 LEU A O 1
ATOM 1220 N N . SER A 1 165 ? -17.101 4.934 38.336 1.00 93.00 165 SER A N 1
ATOM 1221 C CA . SER A 1 165 ? -16.474 4.296 39.507 1.00 93.00 165 SER A CA 1
ATOM 1222 C C . SER A 1 165 ? -17.341 3.206 40.155 1.00 93.00 165 SER A C 1
ATOM 1224 O O . SER A 1 165 ? -16.840 2.136 40.499 1.00 93.00 165 SER A O 1
ATOM 1226 N N . ASN A 1 166 ? -18.651 3.444 40.272 1.00 91.06 166 ASN A N 1
ATOM 1227 C CA . ASN A 1 166 ? -19.591 2.472 40.831 1.00 91.06 166 ASN A CA 1
ATOM 1228 C C . ASN A 1 166 ? -19.758 1.243 39.924 1.00 91.06 166 ASN A C 1
ATOM 1230 O O . ASN A 1 166 ? -19.723 0.112 40.406 1.00 91.06 166 ASN A O 1
ATOM 1234 N N . ALA A 1 167 ? -19.873 1.452 38.610 1.00 91.31 167 ALA A N 1
ATOM 1235 C CA . ALA A 1 167 ? -19.965 0.360 37.645 1.00 91.31 167 ALA A CA 1
ATOM 1236 C C . ALA A 1 167 ? -18.681 -0.476 37.604 1.00 91.31 167 ALA A C 1
ATOM 1238 O O . ALA A 1 167 ? -18.753 -1.701 37.590 1.00 91.31 167 ALA A O 1
ATOM 1239 N N . ILE A 1 168 ? -17.511 0.165 37.659 1.00 92.25 168 ILE A N 1
ATOM 1240 C CA . ILE A 1 168 ? -16.211 -0.513 37.747 1.00 92.25 168 ILE A CA 1
ATOM 1241 C C . ILE A 1 168 ? -16.160 -1.428 38.980 1.00 92.25 168 ILE A C 1
ATOM 1243 O O . ILE A 1 168 ? -15.783 -2.592 38.864 1.00 92.25 168 ILE A O 1
ATOM 1247 N N . SER A 1 169 ? -16.586 -0.938 40.150 1.00 89.62 169 SER A N 1
ATOM 1248 C CA . SER A 1 169 ? -16.640 -1.755 41.371 1.00 89.62 169 SER A CA 1
ATOM 1249 C C . SER A 1 169 ? -17.629 -2.917 41.256 1.00 89.62 169 SER A C 1
ATOM 1251 O O . SER A 1 169 ? -17.367 -3.989 41.797 1.00 89.62 169 SER A O 1
ATOM 1253 N N . MET A 1 170 ? -18.758 -2.718 40.574 1.00 87.44 170 MET A N 1
ATOM 1254 C CA . MET A 1 170 ? -19.765 -3.758 40.372 1.00 87.44 170 MET A CA 1
ATOM 1255 C C . MET A 1 170 ? -19.231 -4.865 39.449 1.00 87.44 170 MET A C 1
ATOM 1257 O O . MET A 1 170 ? -19.193 -6.032 39.834 1.00 87.44 170 MET A O 1
ATOM 1261 N N . PHE A 1 171 ? -18.735 -4.492 38.265 1.00 89.12 171 PHE A N 1
ATOM 1262 C CA . PHE A 1 171 ? -18.256 -5.430 37.245 1.00 89.12 171 PHE A CA 1
ATOM 1263 C C . PHE A 1 171 ? -16.877 -6.029 37.531 1.00 89.12 171 PHE A C 1
ATOM 1265 O O . PHE A 1 171 ? -16.538 -7.057 36.944 1.00 89.12 171 PHE A O 1
ATOM 1272 N N . GLY A 1 172 ? -16.096 -5.458 38.454 1.00 86.38 172 GLY A N 1
ATOM 1273 C CA . GLY A 1 172 ? -14.776 -5.977 38.825 1.00 86.38 172 GLY A CA 1
ATOM 1274 C C . GLY A 1 172 ? -14.791 -7.457 39.232 1.00 86.38 172 GLY A C 1
ATOM 1275 O O . GLY A 1 172 ? -13.874 -8.202 38.879 1.00 86.38 172 GLY A O 1
ATOM 1276 N N . VAL A 1 173 ? -15.876 -7.913 39.872 1.00 80.25 173 VAL A N 1
ATOM 1277 C CA . VAL A 1 173 ? -16.079 -9.322 40.266 1.00 80.25 173 VAL A CA 1
ATOM 1278 C C . VAL A 1 173 ? -16.188 -10.261 39.054 1.00 80.25 173 VAL A C 1
ATOM 1280 O O . VAL A 1 173 ? -15.829 -11.432 39.145 1.00 80.25 173 VAL A O 1
ATOM 1283 N N . LEU A 1 174 ? -16.632 -9.757 37.899 1.00 81.44 174 LEU A N 1
ATOM 1284 C CA . LEU A 1 174 ? -16.779 -10.516 36.652 1.00 81.44 174 LEU A CA 1
ATOM 1285 C C . LEU A 1 174 ? -15.686 -10.220 35.617 1.00 81.44 174 LEU A C 1
ATOM 1287 O O . LEU A 1 174 ? -15.809 -10.651 34.470 1.00 81.44 174 LEU A O 1
ATOM 1291 N N . SER A 1 175 ? -14.608 -9.533 36.000 1.00 82.75 175 SER A N 1
ATOM 1292 C CA . SER A 1 175 ? -13.518 -9.121 35.100 1.00 82.75 175 SER A CA 1
ATOM 1293 C C . SER A 1 175 ? -13.034 -10.232 34.155 1.00 82.75 175 SER A C 1
ATOM 1295 O O . SER A 1 175 ? -12.968 -10.020 32.947 1.00 82.75 175 SER A O 1
ATOM 1297 N N . TRP A 1 176 ? -12.795 -11.444 34.667 1.00 80.19 176 TRP A N 1
ATOM 1298 C CA . TRP A 1 176 ? -12.368 -12.593 33.855 1.00 80.19 176 TRP A CA 1
ATOM 1299 C C . TRP A 1 176 ? -13.439 -13.087 32.864 1.00 80.19 176 TRP A C 1
ATOM 1301 O O . TRP A 1 176 ? -13.125 -13.485 31.742 1.00 80.19 176 TRP A O 1
ATOM 1311 N N . THR A 1 177 ? -14.717 -13.040 33.256 1.00 79.12 177 THR A N 1
ATOM 1312 C CA . THR A 1 177 ? -15.853 -13.439 32.398 1.00 79.12 177 THR A CA 1
ATOM 1313 C C . THR A 1 177 ? -15.983 -12.472 31.222 1.00 79.12 177 THR A C 1
ATOM 1315 O O . THR A 1 177 ? -16.116 -12.898 30.076 1.00 79.12 177 THR A O 1
ATOM 1318 N N . LEU A 1 178 ? -15.865 -11.173 31.508 1.00 78.75 178 LEU A N 1
ATOM 1319 C CA . LEU A 1 178 ? -15.929 -10.089 30.526 1.00 78.75 178 LEU A CA 1
ATOM 1320 C C . LEU A 1 178 ? -14.742 -10.079 29.548 1.00 78.75 178 LEU A C 1
ATOM 1322 O O . LEU A 1 178 ? -14.800 -9.393 28.532 1.00 78.75 178 LEU A O 1
ATOM 1326 N N . GLN A 1 179 ? -13.679 -10.830 29.848 1.00 74.12 179 GLN A N 1
ATOM 1327 C CA . GLN A 1 179 ? -12.505 -10.987 28.989 1.00 74.12 179 GLN A CA 1
ATOM 1328 C C . GLN A 1 179 ? -12.605 -12.183 28.034 1.00 74.12 179 GLN A C 1
ATOM 1330 O O . GLN A 1 179 ? -12.111 -12.093 26.917 1.00 74.12 179 GLN A O 1
ATOM 1335 N N . ASN A 1 180 ? -13.223 -13.296 28.452 1.00 73.06 180 ASN A N 1
ATOM 1336 C CA . ASN A 1 180 ? -13.027 -14.590 27.777 1.00 73.06 180 ASN A CA 1
ATOM 1337 C C . ASN A 1 180 ? -14.293 -15.242 27.210 1.00 73.06 180 ASN A C 1
ATOM 1339 O O . ASN A 1 180 ? -14.181 -16.150 26.393 1.00 73.06 180 ASN A O 1
ATOM 1343 N N . LEU A 1 181 ? -15.489 -14.834 27.645 1.00 77.25 181 LEU A N 1
ATOM 1344 C CA . LEU A 1 181 ? -16.735 -15.531 27.285 1.00 77.25 181 LEU A CA 1
ATOM 1345 C C . LEU A 1 181 ? -17.585 -14.790 26.242 1.00 77.25 181 LEU A C 1
ATOM 1347 O O . LEU A 1 181 ? -18.687 -15.237 25.933 1.00 77.25 181 LEU A O 1
ATOM 1351 N N . GLY A 1 182 ? -17.092 -13.656 25.734 1.00 75.00 182 GLY A N 1
ATOM 1352 C CA . GLY A 1 182 ? -17.796 -12.815 24.765 1.00 75.00 182 GLY A CA 1
ATOM 1353 C C . GLY A 1 182 ? -17.989 -13.460 23.386 1.00 75.00 182 GLY A C 1
ATOM 1354 O O . GLY A 1 182 ? -17.461 -14.540 23.119 1.00 75.00 182 GLY A O 1
ATOM 1355 N N . PRO A 1 183 ? -18.722 -12.786 22.480 1.00 82.81 183 PRO A N 1
ATOM 1356 C CA . PRO A 1 183 ? -19.104 -11.370 22.548 1.00 82.81 183 PRO A CA 1
ATOM 1357 C C . PRO A 1 183 ? -20.343 -11.077 23.413 1.00 82.81 183 PRO A C 1
ATOM 1359 O O . PRO A 1 183 ? -21.323 -11.821 23.391 1.00 82.81 183 PRO A O 1
ATOM 1362 N N . PHE A 1 184 ? -20.320 -9.941 24.117 1.00 84.75 184 PHE A N 1
ATOM 1363 C CA . PHE A 1 184 ? -21.452 -9.390 24.871 1.00 84.75 184 PHE A CA 1
ATOM 1364 C C . PHE A 1 184 ? -21.577 -7.885 24.633 1.00 84.75 184 PHE A C 1
ATOM 1366 O O . PHE A 1 184 ? -20.582 -7.207 24.378 1.00 84.75 184 PHE A O 1
ATOM 1373 N N . THR A 1 185 ? -22.784 -7.357 24.804 1.00 86.44 185 THR A N 1
ATOM 1374 C CA . THR A 1 185 ? -23.043 -5.920 24.917 1.00 86.44 185 THR A CA 1
ATOM 1375 C C . THR A 1 185 ? -23.275 -5.591 26.381 1.00 86.44 185 THR A C 1
ATOM 1377 O O . THR A 1 185 ? -24.139 -6.195 27.021 1.00 86.44 185 THR A O 1
ATOM 1380 N N . LEU A 1 186 ? -22.497 -4.646 26.909 1.00 88.38 186 LEU A N 1
ATOM 1381 C CA . LEU A 1 186 ? -22.604 -4.198 28.291 1.00 88.38 186 LEU A CA 1
ATOM 1382 C C . LEU A 1 186 ? -23.298 -2.838 28.362 1.00 88.38 186 LEU A C 1
ATOM 1384 O O . LEU A 1 186 ? -22.823 -1.864 27.780 1.00 88.38 186 LEU A O 1
ATOM 1388 N N . PHE A 1 187 ? -24.372 -2.755 29.139 1.00 89.62 187 PHE A N 1
ATOM 1389 C CA . PHE A 1 187 ? -25.001 -1.490 29.498 1.00 89.62 187 PHE A CA 1
ATOM 1390 C C . PHE A 1 187 ? -24.424 -0.995 30.813 1.00 89.62 187 PHE A C 1
ATOM 1392 O O . PHE A 1 187 ? -24.637 -1.584 31.870 1.00 89.62 187 PHE A O 1
ATOM 1399 N N . VAL A 1 188 ? -23.673 0.096 30.743 1.00 90.00 188 VAL A N 1
ATOM 1400 C CA . VAL A 1 188 ? -22.897 0.588 31.878 1.00 90.00 188 VAL A CA 1
ATOM 1401 C C . VAL A 1 188 ? -23.690 1.683 32.595 1.00 90.00 188 VAL A C 1
ATOM 1403 O O . VAL A 1 188 ? -23.872 2.764 32.034 1.00 90.00 188 VAL A O 1
ATOM 1406 N N . PRO A 1 189 ? -24.175 1.450 33.826 1.00 89.06 189 PRO A N 1
ATOM 1407 C CA . PRO A 1 189 ? -24.835 2.492 34.602 1.00 89.06 189 PRO A CA 1
ATOM 1408 C C . PRO A 1 189 ? -23.822 3.539 35.083 1.00 89.06 189 PRO A C 1
ATOM 1410 O O . PRO A 1 189 ? -22.777 3.209 35.639 1.00 89.06 189 PRO A O 1
ATOM 1413 N N . ILE A 1 190 ? -24.151 4.822 34.936 1.00 90.69 190 ILE A N 1
ATOM 1414 C CA . ILE A 1 190 ? -23.375 5.906 35.555 1.00 90.69 190 ILE A CA 1
ATOM 1415 C C . ILE A 1 190 ? -23.620 5.975 37.065 1.00 90.69 190 ILE A C 1
ATOM 1417 O O . ILE A 1 190 ? -24.659 5.538 37.560 1.00 90.69 190 ILE A O 1
ATOM 1421 N N . ASN A 1 191 ? -22.724 6.631 37.803 1.00 89.62 191 ASN A N 1
ATOM 1422 C CA . ASN A 1 191 ? -22.800 6.796 39.258 1.00 89.62 191 ASN A CA 1
ATOM 1423 C C . ASN A 1 191 ? -24.168 7.311 39.746 1.00 89.62 191 ASN A C 1
ATOM 1425 O O . ASN A 1 191 ? -24.645 6.891 40.800 1.00 89.62 191 ASN A O 1
ATOM 1429 N N . LYS A 1 192 ? -24.843 8.174 38.969 1.00 87.25 192 LYS A N 1
ATOM 1430 C CA . LYS A 1 192 ? -26.196 8.674 39.278 1.00 87.25 192 LYS A CA 1
ATOM 1431 C C . LYS A 1 192 ? -27.249 7.556 39.371 1.00 87.25 192 LYS A C 1
ATOM 1433 O O . LYS A 1 192 ? -28.205 7.713 40.126 1.00 87.25 192 LYS A O 1
ATOM 1438 N N . GLY A 1 193 ? -27.073 6.454 38.641 1.00 82.88 193 GLY A N 1
ATOM 1439 C CA . GLY A 1 193 ? -27.960 5.288 38.663 1.00 82.88 193 GLY A CA 1
ATOM 1440 C C . GLY A 1 193 ? -27.935 4.512 39.983 1.00 82.88 193 GLY A C 1
ATOM 1441 O O . GLY A 1 193 ? -28.921 3.878 40.327 1.00 82.88 193 GLY A O 1
ATOM 1442 N N . PHE A 1 194 ? -26.866 4.642 40.774 1.00 83.81 194 PHE A N 1
ATOM 1443 C CA . PHE A 1 194 ? -26.689 3.952 42.060 1.00 83.81 194 PHE A CA 1
ATOM 1444 C C . PHE A 1 194 ? -27.108 4.797 43.274 1.00 83.81 194 PHE A C 1
ATOM 1446 O O . PHE A 1 194 ? -26.728 4.510 44.404 1.00 83.81 194 PHE A O 1
ATOM 1453 N N . ARG A 1 195 ? -27.844 5.898 43.069 1.00 78.88 195 ARG A N 1
ATOM 1454 C CA . ARG A 1 195 ? -28.214 6.811 44.168 1.00 78.88 195 ARG A CA 1
ATOM 1455 C C . ARG A 1 195 ? -29.143 6.182 45.206 1.00 78.88 195 ARG A C 1
ATOM 1457 O O . ARG A 1 195 ? -29.103 6.606 46.354 1.00 78.88 195 ARG A O 1
ATOM 1464 N N . LEU A 1 196 ? -29.998 5.251 44.790 1.00 75.00 196 LEU A N 1
ATOM 1465 C CA . LEU A 1 196 ? -30.960 4.591 45.677 1.00 75.00 196 LEU A CA 1
ATOM 1466 C C . LEU A 1 196 ? -30.355 3.355 46.349 1.00 75.00 196 LEU A C 1
ATOM 1468 O O . LEU A 1 196 ? -30.597 3.138 47.531 1.00 75.00 196 LEU A O 1
ATOM 1472 N N . ASP A 1 197 ? -29.510 2.621 45.624 1.00 76.06 197 ASP A N 1
ATOM 1473 C CA . ASP A 1 197 ? -28.895 1.377 46.078 1.00 76.06 197 ASP A CA 1
ATOM 1474 C C . ASP A 1 197 ? -27.361 1.490 46.010 1.00 76.06 197 ASP A C 1
ATOM 1476 O O . ASP A 1 197 ? -26.782 1.449 44.917 1.00 76.06 197 ASP A O 1
ATOM 1480 N N . PRO A 1 198 ? -26.676 1.661 47.159 1.00 76.94 198 PRO A N 1
ATOM 1481 C CA . PRO A 1 198 ? -25.224 1.771 47.201 1.00 76.94 198 PRO A CA 1
ATOM 1482 C C . PRO A 1 198 ? -24.549 0.507 46.664 1.00 76.94 198 PRO A C 1
ATOM 1484 O O . PRO A 1 198 ? -24.899 -0.600 47.052 1.00 76.94 198 PRO A O 1
ATOM 1487 N N . VAL A 1 199 ? -23.493 0.652 45.861 1.00 80.50 199 VAL A N 1
ATOM 1488 C CA . VAL A 1 199 ? -22.739 -0.506 45.335 1.00 80.50 199 VAL A CA 1
ATOM 1489 C C . VAL A 1 199 ? -22.195 -1.417 46.441 1.00 80.50 199 VAL A C 1
ATOM 1491 O O . VAL A 1 199 ? -22.067 -2.619 46.233 1.00 80.50 199 VAL A O 1
ATOM 1494 N N . SER A 1 200 ? -21.921 -0.880 47.632 1.00 77.50 200 SER A N 1
ATOM 1495 C CA . SER A 1 200 ? -21.448 -1.657 48.782 1.00 77.50 200 SER A CA 1
ATOM 1496 C C . SER A 1 200 ? -22.432 -2.731 49.257 1.00 77.50 200 SER A C 1
ATOM 1498 O O . SER A 1 200 ? -21.991 -3.748 49.787 1.00 77.50 200 SER A O 1
ATOM 1500 N N . SER A 1 201 ? -23.745 -2.545 49.066 1.00 77.62 201 SER A N 1
ATOM 1501 C CA . SER A 1 201 ? -24.732 -3.585 49.385 1.00 77.62 201 SER A CA 1
ATOM 1502 C C . SER A 1 201 ? -24.725 -4.710 48.348 1.00 77.62 201 SER A C 1
ATOM 1504 O O . SER A 1 201 ? -24.983 -5.861 48.689 1.00 77.62 201 SER A O 1
ATOM 1506 N N . LEU A 1 202 ? -24.370 -4.393 47.099 1.00 74.50 202 LEU A N 1
ATOM 1507 C CA . LEU A 1 202 ? -24.272 -5.350 45.998 1.00 74.50 202 LEU A CA 1
ATOM 1508 C C . LEU A 1 202 ? -22.981 -6.166 46.069 1.00 74.50 202 LEU A C 1
ATOM 1510 O O . LEU A 1 202 ? -23.001 -7.367 45.824 1.00 74.50 202 LEU A O 1
ATOM 1514 N N . THR A 1 203 ? -21.850 -5.549 46.416 1.00 70.81 203 THR A N 1
ATOM 1515 C CA . THR A 1 203 ? -20.552 -6.242 46.447 1.00 70.81 203 THR A CA 1
ATOM 1516 C C . THR A 1 203 ? -20.409 -7.228 47.607 1.00 70.81 203 THR A C 1
ATOM 1518 O O . THR A 1 203 ? -19.566 -8.120 47.528 1.00 70.81 203 THR A O 1
ATOM 1521 N N . GLY A 1 204 ? -21.236 -7.110 48.651 1.00 74.00 204 GLY A N 1
ATOM 1522 C CA . GLY A 1 204 ? -21.260 -8.038 49.785 1.00 74.00 204 GLY A CA 1
ATOM 1523 C C . GLY A 1 204 ? -21.912 -9.397 49.493 1.00 74.00 204 GLY A C 1
ATOM 1524 O O . GLY A 1 204 ? -21.615 -10.365 50.190 1.00 74.00 204 GLY A O 1
ATOM 1525 N N . ASP A 1 205 ? -22.758 -9.495 48.461 1.00 82.06 205 ASP A N 1
ATOM 1526 C CA . ASP A 1 205 ? -23.454 -10.727 48.071 1.00 82.06 205 ASP A CA 1
ATOM 1527 C C . ASP A 1 205 ? -23.055 -11.152 46.649 1.00 82.06 205 ASP A C 1
ATOM 1529 O O . ASP A 1 205 ? -23.454 -10.560 45.645 1.00 82.06 205 ASP A O 1
ATOM 1533 N N . SER A 1 206 ? -22.270 -12.229 46.564 1.00 81.06 206 SER A N 1
ATOM 1534 C CA . SER A 1 206 ? -21.756 -12.750 45.292 1.00 81.06 206 SER A CA 1
ATOM 1535 C C . SER A 1 206 ? -22.846 -13.196 44.304 1.00 81.06 206 SER A C 1
ATOM 1537 O O . SER A 1 206 ? -22.661 -13.053 43.092 1.00 81.06 206 SER A O 1
ATOM 1539 N N . LEU A 1 207 ? -23.982 -13.714 44.789 1.00 83.44 207 LEU A N 1
ATOM 1540 C CA . LEU A 1 207 ? -25.074 -14.194 43.939 1.00 83.44 207 LEU A CA 1
ATOM 1541 C C . LEU A 1 207 ? -25.881 -13.017 43.399 1.00 83.44 207 LEU A C 1
ATOM 1543 O O . LEU A 1 207 ? -26.165 -12.967 42.199 1.00 83.44 207 LEU A O 1
ATOM 1547 N N . LEU A 1 208 ? -26.192 -12.053 44.268 1.00 84.62 208 LEU A N 1
ATOM 1548 C CA . LEU A 1 208 ? -26.886 -10.830 43.880 1.00 84.62 208 LEU A CA 1
ATOM 1549 C C . LEU A 1 208 ? -26.051 -10.014 42.889 1.00 84.62 208 LEU A C 1
ATOM 1551 O O . LEU A 1 208 ? -26.571 -9.605 41.854 1.00 84.62 208 LEU A O 1
ATOM 1555 N N . ASN A 1 209 ? -24.751 -9.843 43.146 1.00 82.75 209 ASN A N 1
ATOM 1556 C CA . ASN A 1 209 ? -23.855 -9.130 42.237 1.00 82.75 209 ASN A CA 1
ATOM 1557 C C . ASN A 1 209 ? -23.823 -9.789 40.851 1.00 82.75 209 ASN A C 1
ATOM 1559 O O . ASN A 1 209 ? -24.024 -9.126 39.832 1.00 82.75 209 ASN A O 1
ATOM 1563 N N . LYS A 1 210 ? -23.656 -11.117 40.804 1.00 86.00 210 LYS A N 1
ATOM 1564 C CA . LYS A 1 210 ? -23.662 -11.861 39.539 1.00 86.00 210 LYS A CA 1
ATOM 1565 C C . LYS A 1 210 ? -24.986 -11.699 38.792 1.00 86.00 210 LYS A C 1
ATOM 1567 O O . LYS A 1 210 ? -24.975 -11.497 37.579 1.00 86.00 210 LYS A O 1
ATOM 1572 N N . TYR A 1 211 ? -26.117 -11.750 39.497 1.00 88.19 211 TYR A N 1
ATOM 1573 C CA . TYR A 1 211 ? -27.432 -11.519 38.901 1.00 88.19 211 TYR A CA 1
ATOM 1574 C C . TYR A 1 211 ? -27.568 -10.095 38.336 1.00 88.19 211 TYR A C 1
ATOM 1576 O O . TYR A 1 211 ? -27.969 -9.935 37.185 1.00 88.19 211 TYR A O 1
ATOM 1584 N N . VAL A 1 212 ? -27.190 -9.068 39.103 1.00 87.31 212 VAL A N 1
ATOM 1585 C CA . VAL A 1 212 ? -27.277 -7.659 38.682 1.00 87.31 212 VAL A 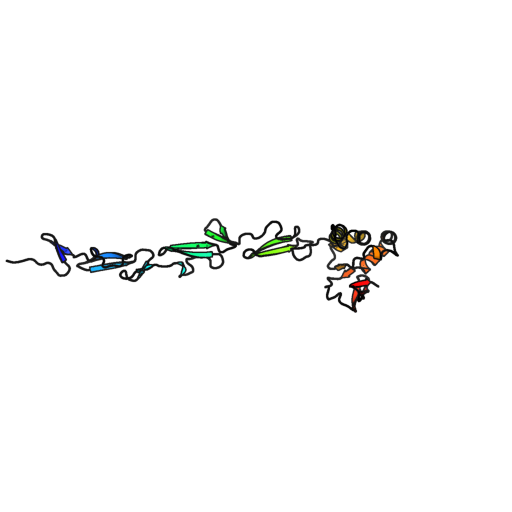CA 1
ATOM 1586 C C . VAL A 1 212 ? -26.344 -7.367 37.510 1.00 87.31 212 VAL A C 1
ATOM 1588 O O . VAL A 1 212 ? -26.740 -6.686 36.565 1.00 87.31 212 VAL A O 1
ATOM 1591 N N . CYS A 1 213 ? -25.135 -7.921 37.505 1.00 87.75 213 CYS A N 1
ATOM 1592 C CA . CYS A 1 213 ? -24.252 -7.806 36.354 1.00 87.75 213 CYS A CA 1
ATOM 1593 C C . CYS A 1 213 ? -24.854 -8.475 35.111 1.00 87.75 213 CYS A C 1
ATOM 1595 O O . CYS A 1 213 ? -24.860 -7.874 34.040 1.00 87.75 213 CYS A O 1
ATOM 1597 N N . ASN A 1 214 ? -25.404 -9.687 35.247 1.00 88.50 214 ASN A N 1
ATOM 1598 C CA . ASN A 1 214 ? -26.076 -10.388 34.148 1.00 88.50 214 ASN A CA 1
ATOM 1599 C C . ASN A 1 214 ? -27.296 -9.624 33.624 1.00 88.50 214 ASN A C 1
ATOM 1601 O O . ASN A 1 214 ? -27.601 -9.704 32.436 1.00 88.50 214 ASN A O 1
ATOM 1605 N N . LEU A 1 215 ? -27.972 -8.860 34.484 1.00 89.81 215 LEU A N 1
ATOM 1606 C CA . LEU A 1 215 ? -29.068 -7.982 34.088 1.00 89.81 215 LEU A CA 1
ATOM 1607 C C . LEU A 1 215 ? -28.579 -6.844 33.175 1.00 89.81 215 LEU A C 1
ATOM 1609 O O . LEU A 1 215 ? -29.326 -6.394 32.324 1.00 89.81 215 LEU A O 1
ATOM 1613 N N . HIS A 1 216 ? -27.324 -6.411 33.289 1.00 88.88 216 HIS A N 1
ATOM 1614 C CA . HIS A 1 216 ? -26.744 -5.344 32.463 1.00 88.88 216 HIS A CA 1
ATOM 1615 C C . HIS A 1 216 ? -26.008 -5.855 31.218 1.00 88.88 216 HIS A C 1
ATOM 1617 O O . HIS A 1 216 ? -25.409 -5.069 30.484 1.00 88.88 216 HIS A O 1
ATOM 1623 N N . MET A 1 217 ? -26.043 -7.163 30.967 1.00 89.06 217 MET A N 1
ATOM 1624 C CA . MET A 1 217 ? -25.364 -7.800 29.845 1.00 89.06 217 MET A CA 1
ATOM 1625 C C . MET A 1 217 ? -26.361 -8.412 28.873 1.00 89.06 217 MET A C 1
ATOM 1627 O O . MET A 1 217 ? -27.345 -9.026 29.281 1.00 89.06 217 MET A O 1
ATOM 1631 N N . VAL A 1 218 ? -26.054 -8.309 27.585 1.00 90.00 218 VAL A N 1
ATOM 1632 C CA . VAL A 1 218 ? -26.751 -9.005 26.498 1.00 90.00 218 VAL A CA 1
ATOM 1633 C C . VAL A 1 218 ? -25.746 -9.867 25.745 1.00 90.00 218 VAL A C 1
ATOM 1635 O O . VAL A 1 218 ? -24.611 -9.450 25.519 1.00 90.00 218 VAL A O 1
ATOM 1638 N N . ALA A 1 219 ? -26.153 -11.078 25.364 1.00 88.06 219 ALA A N 1
ATOM 1639 C CA . ALA A 1 219 ? -25.349 -11.949 24.512 1.00 88.06 219 ALA A CA 1
ATOM 1640 C C . ALA A 1 219 ? -25.225 -11.369 23.096 1.00 88.06 219 ALA A C 1
ATOM 1642 O O . ALA A 1 219 ? -26.228 -11.022 22.477 1.00 88.06 219 ALA A O 1
ATOM 1643 N N . GLY A 1 220 ? -24.001 -11.305 22.570 1.00 85.75 220 GLY A N 1
ATOM 1644 C CA . GLY A 1 220 ? -23.714 -10.765 21.243 1.00 85.75 220 GLY A CA 1
ATOM 1645 C C . GLY A 1 220 ? -23.488 -9.252 21.207 1.00 85.75 220 GLY A C 1
ATOM 1646 O O . GLY A 1 220 ? -23.514 -8.557 22.223 1.00 85.75 220 GLY A O 1
ATOM 1647 N N . VAL A 1 221 ? -23.230 -8.746 20.002 1.00 84.31 221 VAL A N 1
ATOM 1648 C CA . VAL A 1 221 ? -22.997 -7.322 19.733 1.00 84.31 221 VAL A CA 1
ATOM 1649 C C . VAL A 1 221 ? -24.305 -6.683 19.275 1.00 84.31 221 VAL A C 1
ATOM 1651 O O . VAL A 1 221 ? -24.857 -7.077 18.250 1.00 84.31 221 VAL A O 1
ATOM 1654 N N . MET A 1 222 ? -24.796 -5.692 20.015 1.00 83.56 222 MET A N 1
ATOM 1655 C CA . MET A 1 222 ? -25.935 -4.875 19.605 1.00 83.56 222 MET A CA 1
ATOM 1656 C C . MET A 1 222 ? -25.438 -3.632 18.871 1.00 83.56 222 MET A C 1
ATOM 1658 O O . MET A 1 222 ? -24.649 -2.861 19.418 1.00 83.56 222 MET A O 1
ATOM 1662 N N . SER A 1 223 ? -25.911 -3.420 17.640 1.00 80.31 223 SER A N 1
ATOM 1663 C CA . SER A 1 223 ? -25.659 -2.168 16.926 1.00 80.31 223 SER A CA 1
ATOM 1664 C C . SER A 1 223 ? -26.486 -1.027 17.520 1.00 80.31 223 SER A C 1
ATOM 1666 O O . SER A 1 223 ? -27.497 -1.238 18.196 1.00 80.31 223 SER A O 1
ATOM 1668 N N . SER A 1 224 ? -26.087 0.208 17.228 1.00 75.25 224 SER A N 1
ATOM 1669 C CA . SER A 1 224 ? -26.891 1.387 17.553 1.00 75.25 224 SER A CA 1
ATOM 1670 C C . SER A 1 224 ? -28.279 1.338 16.901 1.00 75.25 224 SER A C 1
ATOM 1672 O O . SER A 1 224 ? -29.236 1.820 17.503 1.00 75.25 224 SER A O 1
ATOM 1674 N N . GLU A 1 225 ? -28.429 0.709 15.727 1.00 73.94 225 GLU A N 1
ATOM 1675 C CA . GLU A 1 225 ? -29.748 0.512 15.106 1.00 73.94 225 GLU A CA 1
ATOM 1676 C C . GLU A 1 225 ? -30.599 -0.498 15.884 1.00 73.94 225 GLU A C 1
ATOM 1678 O O . GLU A 1 225 ? -31.799 -0.286 16.060 1.00 7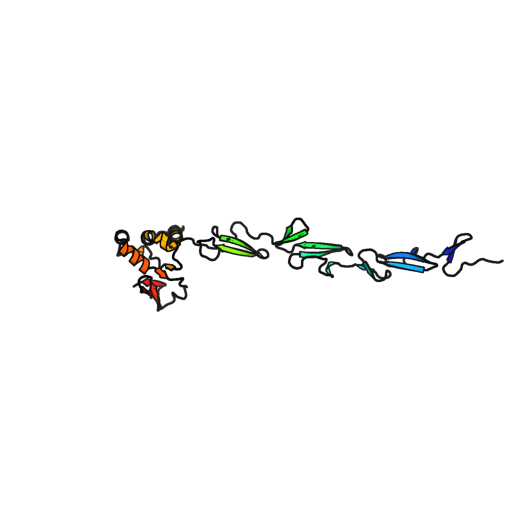3.94 225 GLU A O 1
ATOM 1683 N N . ALA A 1 226 ? -29.986 -1.571 16.400 1.00 71.31 226 ALA A N 1
ATOM 1684 C CA . ALA A 1 226 ? -30.668 -2.543 17.256 1.00 71.31 226 ALA A CA 1
ATOM 1685 C C . ALA A 1 226 ? -31.151 -1.908 18.573 1.00 71.31 226 ALA A C 1
ATOM 1687 O O . ALA A 1 226 ? -32.172 -2.320 19.118 1.00 71.31 226 ALA A O 1
ATOM 1688 N N . LEU A 1 227 ? -30.472 -0.856 19.038 1.00 71.56 227 LEU A N 1
ATOM 1689 C CA . LEU A 1 227 ? -30.880 -0.021 20.174 1.00 71.56 227 LEU A CA 1
ATOM 1690 C C . LEU A 1 227 ? -31.856 1.107 19.794 1.00 71.56 227 LEU A C 1
ATOM 1692 O O . LEU A 1 227 ? -32.187 1.949 20.632 1.00 71.56 227 LEU A O 1
ATOM 1696 N N . GLY A 1 228 ? -32.346 1.121 18.553 1.00 67.81 228 GLY A N 1
ATOM 1697 C CA . GLY A 1 228 ? -33.364 2.051 18.079 1.00 67.81 228 GLY A CA 1
ATOM 1698 C C . GLY A 1 228 ? -34.638 2.067 18.936 1.00 67.81 228 GLY A C 1
ATOM 1699 O O . GLY A 1 228 ? -34.897 1.175 19.746 1.00 67.81 228 GLY A O 1
ATOM 1700 N N . LYS A 1 229 ? -35.441 3.124 18.766 1.00 66.00 229 LYS A N 1
ATOM 1701 C CA . LYS A 1 229 ? -36.643 3.388 19.575 1.00 66.00 229 LYS A CA 1
ATOM 1702 C C . LYS A 1 229 ? -37.594 2.187 19.597 1.00 66.00 229 LYS A C 1
ATOM 1704 O O . LYS A 1 229 ? -37.928 1.650 18.546 1.00 66.00 229 LYS A O 1
ATOM 1709 N N . ASN A 1 230 ? -38.099 1.854 20.787 1.00 65.56 230 ASN A N 1
ATOM 1710 C CA . ASN A 1 230 ? -39.065 0.776 21.043 1.00 65.56 230 ASN A CA 1
ATOM 1711 C C . ASN A 1 230 ? -38.575 -0.663 20.816 1.00 65.56 230 ASN A C 1
ATOM 1713 O O . ASN A 1 230 ? -39.390 -1.584 20.891 1.00 65.56 230 ASN A O 1
ATOM 1717 N N . ASN A 1 231 ? -37.277 -0.893 20.624 1.00 76.38 231 ASN A N 1
ATOM 1718 C CA . ASN A 1 231 ? -36.768 -2.258 20.575 1.00 76.38 231 ASN A CA 1
ATOM 1719 C C . ASN A 1 231 ? -36.689 -2.864 21.980 1.00 76.38 231 ASN A C 1
ATOM 1721 O O . ASN A 1 231 ? -36.241 -2.231 22.939 1.00 76.38 231 ASN A O 1
ATOM 1725 N N . VAL A 1 232 ? -37.134 -4.116 22.084 1.00 82.50 232 VAL A N 1
ATOM 1726 C CA . VAL A 1 232 ? -37.016 -4.930 23.293 1.00 82.50 232 VAL A CA 1
ATOM 1727 C C . VAL A 1 232 ? -35.846 -5.880 23.101 1.00 82.50 232 VAL A C 1
ATOM 1729 O O . VAL A 1 232 ? -35.783 -6.597 22.104 1.00 82.50 232 VAL A O 1
ATOM 1732 N N . PHE A 1 233 ? -34.932 -5.898 24.062 1.00 86.19 233 PHE A N 1
ATOM 1733 C CA . PHE A 1 233 ? -33.824 -6.848 24.099 1.00 86.19 233 PHE A CA 1
ATOM 1734 C C . PHE A 1 233 ? -33.865 -7.654 25.392 1.00 86.19 233 PHE A C 1
ATOM 1736 O O . PHE A 1 233 ? -34.467 -7.226 26.375 1.00 86.19 233 PHE A O 1
ATOM 1743 N N . TYR A 1 234 ? -33.225 -8.820 25.398 1.00 89.00 234 TYR A N 1
ATOM 1744 C CA . TYR A 1 234 ? -33.195 -9.703 26.559 1.00 89.00 234 TYR A CA 1
ATOM 1745 C C . TYR A 1 234 ? -31.785 -9.804 27.117 1.00 89.00 234 TYR A C 1
ATOM 1747 O O . TYR A 1 234 ? -30.821 -10.023 26.385 1.00 89.00 234 TYR A O 1
ATOM 1755 N N . THR A 1 235 ? -31.684 -9.629 28.425 1.00 91.00 235 THR A N 1
ATOM 1756 C CA . THR A 1 235 ? -30.429 -9.684 29.169 1.00 91.00 235 THR A CA 1
ATOM 1757 C C . THR A 1 235 ? -30.056 -11.136 29.469 1.00 91.00 235 THR A C 1
ATOM 1759 O O . THR A 1 235 ? -30.855 -12.055 29.263 1.00 91.00 235 THR A O 1
ATOM 1762 N N . LEU A 1 236 ? -28.863 -11.378 30.015 1.00 88.62 236 LEU A N 1
ATOM 1763 C CA . LEU A 1 236 ? -28.435 -12.731 30.396 1.00 88.62 236 LEU A CA 1
ATOM 1764 C C . LEU A 1 236 ? -29.270 -13.343 31.537 1.00 88.62 236 LEU A C 1
ATOM 1766 O O . LEU A 1 236 ? -29.168 -14.542 31.789 1.00 88.62 236 LEU A O 1
ATOM 1770 N N . THR A 1 237 ? -30.111 -12.560 32.223 1.00 89.56 237 THR A N 1
ATOM 1771 C CA . THR A 1 237 ? -31.089 -13.077 33.200 1.00 89.56 237 THR A CA 1
ATOM 1772 C C . THR A 1 237 ? -32.431 -13.456 32.565 1.00 89.56 237 THR A C 1
ATOM 1774 O O . THR A 1 237 ? -33.319 -13.945 33.263 1.00 89.56 237 THR A O 1
ATOM 1777 N N . GLY A 1 238 ? -32.608 -13.219 31.260 1.00 88.25 238 GLY A N 1
ATOM 1778 C CA . GLY A 1 238 ? -33.876 -13.396 30.548 1.00 88.25 238 GLY A CA 1
ATOM 1779 C C . GLY A 1 238 ? -34.875 -12.255 30.765 1.00 88.25 238 GLY A C 1
ATOM 1780 O O . GLY A 1 238 ? -36.012 -12.336 30.301 1.00 88.25 238 GLY A O 1
ATOM 1781 N N . LYS A 1 239 ? -34.479 -11.186 31.466 1.00 89.38 239 LYS A N 1
ATOM 1782 C CA . LYS A 1 239 ? -35.300 -9.983 31.649 1.00 89.38 239 LYS A CA 1
ATOM 1783 C C . LYS A 1 239 ? -35.216 -9.073 30.429 1.00 89.38 239 LYS A C 1
ATOM 1785 O O . LYS A 1 239 ? -34.201 -9.040 29.738 1.00 89.38 239 LYS A O 1
ATOM 1790 N N . SER A 1 240 ? -36.294 -8.344 30.160 1.00 85.31 240 SER A N 1
ATOM 1791 C CA . SER A 1 240 ? -36.385 -7.438 29.017 1.00 85.31 240 SER A CA 1
ATOM 1792 C C . SER A 1 240 ? -35.848 -6.045 29.357 1.00 85.31 240 SER A C 1
ATOM 1794 O O . SER A 1 240 ? -36.303 -5.431 30.322 1.00 85.31 240 SER A O 1
ATOM 1796 N N . GLY A 1 241 ? -34.962 -5.505 28.527 1.00 82.19 241 GLY A N 1
ATOM 1797 C CA . GLY A 1 24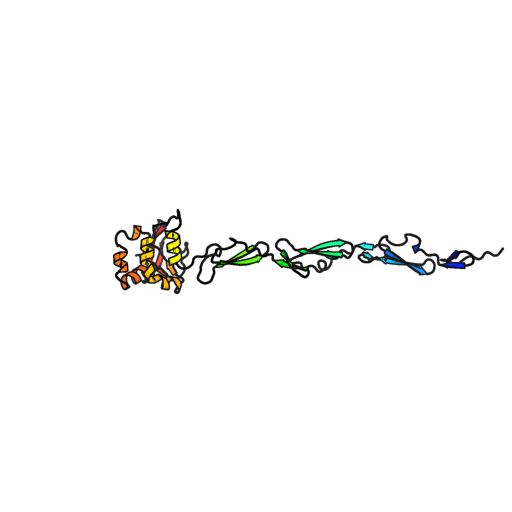1 ? -34.607 -4.087 28.510 1.00 82.19 241 GLY A CA 1
ATOM 1798 C C . GLY A 1 241 ? -35.304 -3.344 27.370 1.00 82.19 241 GLY A C 1
ATOM 1799 O O . GLY A 1 241 ? -35.661 -3.945 26.354 1.00 82.19 241 GLY A O 1
ATOM 1800 N N . GLN A 1 242 ? -35.512 -2.037 27.549 1.00 78.00 242 GLN A N 1
ATOM 1801 C CA . GLN A 1 242 ? -36.107 -1.165 26.535 1.00 78.00 242 GLN A CA 1
ATOM 1802 C C . GLN A 1 242 ? -35.360 0.172 26.470 1.00 78.00 242 GLN A C 1
ATOM 1804 O O . GLN A 1 242 ? -35.001 0.763 27.493 1.00 78.00 242 GLN A O 1
ATOM 1809 N N . THR A 1 243 ? -35.133 0.662 25.255 1.00 69.56 243 THR A N 1
ATOM 1810 C CA . THR A 1 243 ? -34.577 1.995 25.003 1.00 69.56 243 THR A CA 1
ATOM 1811 C C . THR A 1 243 ? -35.703 3.031 24.992 1.00 69.56 243 THR A C 1
ATOM 1813 O O . THR A 1 243 ? -36.657 2.916 24.220 1.00 69.56 243 THR A O 1
ATOM 1816 N N . ASP A 1 244 ? -35.634 4.017 25.894 1.00 62.56 244 ASP A N 1
ATOM 1817 C CA . ASP A 1 244 ? -36.646 5.076 25.998 1.00 62.56 244 ASP A CA 1
ATOM 1818 C C . ASP A 1 244 ? -36.338 6.232 25.025 1.00 62.56 244 ASP A C 1
ATOM 1820 O O . ASP A 1 244 ? -35.223 6.369 24.514 1.00 62.56 244 ASP A O 1
ATOM 1824 N N . MET A 1 245 ? -37.335 7.080 24.763 1.00 51.94 245 MET A N 1
ATOM 1825 C CA . MET A 1 245 ? -37.314 8.136 23.735 1.00 51.94 245 MET A CA 1
ATOM 1826 C C . MET A 1 245 ? -36.187 9.179 23.898 1.00 51.94 245 MET A C 1
ATOM 1828 O O . MET A 1 245 ? -35.843 9.829 22.908 1.00 51.94 245 MET A O 1
ATOM 1832 N N . ASP A 1 246 ? -35.591 9.276 25.094 1.00 51.88 246 ASP A N 1
ATOM 1833 C CA . ASP A 1 246 ? -34.549 10.238 25.497 1.00 51.88 246 ASP A CA 1
ATOM 1834 C C . ASP A 1 246 ? -33.119 9.646 25.525 1.00 51.88 246 ASP A C 1
ATOM 1836 O O . ASP A 1 246 ? -32.257 10.123 26.262 1.00 51.88 246 ASP A O 1
ATOM 1840 N N . VAL A 1 247 ? -32.834 8.590 24.748 1.00 54.00 247 VAL A N 1
ATOM 1841 C CA . VAL A 1 247 ? -31.496 7.943 24.631 1.00 54.00 247 VAL A CA 1
ATOM 1842 C C . VAL A 1 247 ? -31.045 7.193 25.903 1.00 54.00 247 VAL A C 1
ATOM 1844 O O . VAL A 1 247 ? -30.086 6.424 25.875 1.00 54.00 247 VAL A O 1
ATOM 1847 N N . GLN A 1 248 ? -31.765 7.315 27.022 1.00 58.31 248 GLN A N 1
ATOM 1848 C CA . GLN A 1 248 ? -31.536 6.482 28.202 1.00 58.31 248 GLN A CA 1
ATOM 1849 C C . GLN A 1 248 ? -32.127 5.081 28.017 1.00 58.31 248 GLN A C 1
ATOM 1851 O O . GLN A 1 248 ? -33.334 4.898 27.850 1.00 58.31 248 GLN A O 1
ATOM 1856 N N . THR A 1 249 ? -31.262 4.071 28.106 1.00 58.88 249 THR A N 1
ATOM 1857 C CA . THR A 1 249 ? -31.682 2.667 28.152 1.00 58.88 249 THR A CA 1
ATOM 1858 C C . THR A 1 249 ? -32.129 2.327 29.569 1.00 58.88 249 THR A C 1
ATOM 1860 O O . THR A 1 249 ? -31.360 2.500 30.516 1.00 58.88 249 THR A O 1
ATOM 1863 N N . ARG A 1 250 ? -33.365 1.842 29.730 1.00 62.44 250 ARG A N 1
ATOM 1864 C CA . ARG A 1 250 ? -33.872 1.349 31.015 1.00 62.44 250 ARG A CA 1
ATOM 1865 C C . ARG A 1 250 ? -33.972 -0.167 30.971 1.00 62.44 250 ARG A C 1
ATOM 1867 O O . ARG A 1 250 ? -34.657 -0.739 30.126 1.00 62.44 250 ARG A O 1
ATOM 1874 N N . ILE A 1 251 ? -33.308 -0.812 31.918 1.00 59.50 251 ILE A N 1
ATOM 1875 C CA . ILE A 1 251 ? -33.367 -2.260 32.100 1.00 59.50 251 ILE A CA 1
ATOM 1876 C C . ILE A 1 251 ? -34.363 -2.533 33.231 1.00 59.50 251 ILE A C 1
ATOM 1878 O O . ILE A 1 251 ? -34.248 -1.918 34.291 1.00 59.50 251 ILE A O 1
ATOM 1882 N N . ARG A 1 252 ? -35.381 -3.363 32.972 1.00 56.84 252 ARG A N 1
ATOM 1883 C CA . ARG A 1 252 ? -36.475 -3.675 33.909 1.00 56.84 252 ARG A CA 1
ATOM 1884 C C . ARG A 1 252 ? -36.357 -5.087 34.471 1.00 56.84 252 ARG A C 1
ATOM 1886 O O . ARG A 1 252 ? -35.946 -5.995 33.719 1.00 56.84 252 ARG A O 1
#